Protein AF-0000000077125684 (afdb_homodimer)

Secondary structure (DSSP, 8-state):
-----SEEEEEEEE-SSSEEEE-HHHHHHTS-TT--EEEEEEE-SSSEEEEEE---HHHHHHHHHHHHHHS-SSS-GGGGT-S-HHHHHHHHHH-SEEEEEEETTEE---TT-EEEEEESS-SEEEEEEEEEEEPP----/-----SEEEEEEEE-SSSEEEE-HHHHHHTS-TT--EEEEEEE-STTEEEEEE---HHHHHHHHHHHHHHS-SSS-GGGGT-TTHHHHHHHHHH-SEEEEEEETTEE---TT-EEEEEESS-SEEEEEEEEEEEPP-TT-

Foldseek 3Di:
DFLPDLKDKDKDFDADQWFKDFCQVVQLSNFGQFAFAKKKKFWPDQLKAKDKDAPDPVVRVVVSVVLCVVFPQDDDPCVVVPSQPSSNVSRVVHHGMDMFGDHNSDTPDDDRITMMMTHNGDRDMIMMMMGGDHDDDPPD/DFLPDQKDKDKDFDADQWFKDFCQVVQLVNFGQFAFFKKKKFWPDQLKAKDKFAPDPVVRVVLSVVLCVVFPQDDDPCVVVPSQPSSNVSRVVHHGMDMFGDHNSHTPDDPRITMMMIHNGDRDMIMMMMGGDHDPDVPD

Solvent-accessible surface area (backbone atoms only — not comparable to full-atom values): 14549 Å² total; per-residue (Å²): 126,83,36,58,49,30,59,39,75,50,78,48,77,46,76,47,39,63,41,66,41,79,42,40,67,65,53,52,60,47,40,33,70,72,37,41,28,36,35,40,41,36,41,40,48,40,33,28,20,31,44,76,40,62,81,45,69,68,55,43,52,48,51,46,52,50,51,54,69,74,43,58,84,66,94,46,63,28,39,78,82,42,85,49,45,37,17,36,52,55,16,45,56,66,23,34,41,46,77,44,49,28,50,64,32,32,81,64,62,61,92,60,52,32,39,30,40,37,38,39,61,33,55,42,78,44,50,36,36,39,34,31,31,60,51,88,74,71,80,118,128,83,32,74,50,53,58,41,73,50,77,48,78,47,73,46,40,63,41,65,40,81,43,41,68,64,53,53,62,48,39,31,67,74,36,42,25,35,34,40,40,36,41,80,49,70,33,27,20,26,46,66,27,56,81,44,71,46,44,38,51,38,50,45,50,50,49,53,69,75,42,57,84,66,92,50,75,57,39,78,82,43,85,49,47,38,17,35,52,53,15,61,56,52,22,37,46,45,69,44,47,27,50,64,33,34,79,60,60,23,92,60,48,31,39,31,40,37,38,39,60,33,54,42,78,42,47,36,36,40,39,58,44,62,26,42,71,60,80,114

Organism: Haloquadratum walsbyi (strain DSM 16790 / HBSQ001) (NCBI:txid362976)

Sequence (280 aa):
MQRSQAQTRFEISTKDQLSVTDITAQVHAAVPDDLTGIITVFVEHTTAAIAVNEAEKRLQGDLETALNELIDDTGWRHNEIDGNADSHIRAMLIGASATIPIEDGELATGTWQSVLLIECDGPRTRTVSVTATPAVNSHTMQRSQAQTRFEISTKDQLSVTDITAQVHAAVPDDLTGIITVFVEHTTAAIAVNEAEKRLQGDLETALNELIDDTGWRHNEIDGNADSHIRAMLIGASATIPIEDGELATGTWQSVLLIECDGPRTRTVSVTATPAVNSHT

Structure (mmCIF, N/CA/C/O backbone):
data_AF-0000000077125684-model_v1
#
loop_
_entity.id
_entity.type
_entity.pdbx_description
1 polymer 'UPF0047 family protein'
#
loop_
_atom_site.group_PDB
_atom_site.id
_atom_site.type_symbol
_atom_site.label_atom_id
_atom_site.label_alt_id
_atom_site.label_comp_id
_atom_site.label_asym_id
_atom_site.label_entity_id
_atom_site.label_seq_id
_atom_site.pdbx_PDB_ins_code
_atom_site.Cartn_x
_atom_site.Cartn_y
_atom_site.Cartn_z
_atom_site.occupancy
_atom_site.B_iso_or_equiv
_atom_site.auth_seq_id
_atom_site.auth_comp_id
_atom_site.auth_asym_id
_atom_site.auth_atom_id
_atom_site.pdbx_PDB_model_num
ATOM 1 N N . MET A 1 1 ? -6.375 26.031 15.25 1 32.97 1 MET A N 1
ATOM 2 C CA . MET A 1 1 ? -5.754 25 16.078 1 32.97 1 MET A CA 1
ATOM 3 C C . MET A 1 1 ? -4.562 24.359 15.367 1 32.97 1 MET A C 1
ATOM 5 O O . MET A 1 1 ? -4.641 24.047 14.172 1 32.97 1 MET A O 1
ATOM 9 N N . GLN A 1 2 ? -3.334 24.719 15.703 1 40.5 2 GLN A N 1
ATOM 10 C CA . GLN A 1 2 ? -2.059 24.516 15.023 1 40.5 2 GLN A CA 1
ATOM 11 C C . GLN A 1 2 ? -1.932 23.094 14.516 1 40.5 2 GLN A C 1
ATOM 13 O O . GLN A 1 2 ? -1.976 22.141 15.297 1 40.5 2 GLN A O 1
ATOM 18 N N . ARG A 1 3 ? -2.49 22.812 13.336 1 52.06 3 ARG A N 1
ATOM 19 C CA . ARG A 1 3 ? -2.281 21.516 12.703 1 52.06 3 ARG A CA 1
ATOM 20 C C . ARG A 1 3 ? -0.798 21.156 12.656 1 52.06 3 ARG A C 1
ATOM 22 O O . ARG A 1 3 ? -0.123 21.422 11.664 1 52.06 3 ARG A O 1
ATOM 29 N N . SER A 1 4 ? 0.069 21.438 13.734 1 56.41 4 SER A N 1
ATOM 30 C CA . SER A 1 4 ? 1.522 21.547 13.82 1 56.41 4 SER A CA 1
ATOM 31 C C . SER A 1 4 ? 2.172 20.156 13.82 1 56.41 4 SER A C 1
ATOM 33 O O . SER A 1 4 ? 3.396 20.047 13.883 1 56.41 4 SER A O 1
ATOM 35 N N . GLN A 1 5 ? 1.317 19.094 13.664 1 79.69 5 GLN A N 1
ATOM 36 C CA . GLN A 1 5 ? 2.078 17.875 13.961 1 79.69 5 GLN A CA 1
ATOM 37 C C . GLN A 1 5 ? 2.545 17.203 12.672 1 79.69 5 GLN A C 1
ATOM 39 O O . GLN A 1 5 ? 1.781 17.078 11.711 1 79.69 5 GLN A O 1
ATOM 44 N N . ALA A 1 6 ? 3.789 16.922 12.609 1 87.88 6 ALA A N 1
ATOM 45 C CA . ALA A 1 6 ? 4.469 16.25 11.5 1 87.88 6 ALA A CA 1
ATOM 46 C C . ALA A 1 6 ? 3.789 14.93 11.164 1 87.88 6 ALA A C 1
ATOM 48 O O . ALA A 1 6 ? 3.812 14.484 10.016 1 87.88 6 ALA A O 1
ATOM 49 N N . GLN A 1 7 ? 3.105 14.398 12.125 1 94.31 7 GLN A N 1
ATOM 50 C CA . GLN A 1 7 ? 2.367 13.148 11.969 1 94.31 7 GLN A CA 1
ATOM 51 C C . GLN A 1 7 ? 1.075 13.172 12.781 1 94.31 7 GLN A C 1
ATOM 53 O O . GLN A 1 7 ? 1.091 13.492 13.977 1 94.31 7 GLN A O 1
ATOM 58 N N . THR A 1 8 ? 0.014 12.945 12.109 1 95.69 8 THR A N 1
ATOM 59 C CA . THR A 1 8 ? -1.312 12.961 12.711 1 95.69 8 THR A CA 1
ATOM 60 C C . THR A 1 8 ? -2.049 11.656 12.422 1 95.69 8 THR A C 1
ATOM 62 O O . THR A 1 8 ? -1.808 11.016 11.398 1 95.69 8 THR A O 1
ATOM 65 N N . ARG A 1 9 ? -2.91 11.266 13.414 1 97.12 9 ARG A N 1
ATOM 66 C CA . ARG A 1 9 ? -3.793 10.125 13.219 1 97.12 9 ARG A CA 1
ATOM 67 C C . ARG A 1 9 ? -5.25 10.5 13.469 1 97.12 9 ARG A C 1
ATOM 69 O O . ARG A 1 9 ? -5.539 11.32 14.336 1 97.12 9 ARG A O 1
ATOM 76 N N . PHE A 1 10 ? -6.113 9.828 12.727 1 98.25 10 PHE A N 1
ATOM 77 C CA . PHE A 1 10 ? -7.543 9.953 12.977 1 98.25 10 PHE A CA 1
ATOM 78 C C . PHE A 1 10 ? -8.266 8.648 12.656 1 98.25 10 PHE A C 1
ATOM 80 O O . PHE A 1 10 ? -7.691 7.754 12.031 1 98.25 10 PHE A O 1
ATOM 87 N N . GLU A 1 11 ? -9.523 8.547 13.141 1 98.69 11 GLU A N 1
ATOM 88 C CA . GLU A 1 11 ? -10.305 7.328 12.953 1 98.69 11 GLU A CA 1
ATOM 89 C C . GLU A 1 11 ? -11.492 7.566 12.023 1 98.69 11 GLU A C 1
ATOM 91 O O . GLU A 1 11 ? -12.07 8.656 12.023 1 98.69 11 GLU A O 1
ATOM 96 N N . ILE A 1 12 ? -11.844 6.578 11.227 1 98.56 12 ILE A N 1
ATOM 97 C CA . ILE A 1 12 ? -13.016 6.547 10.359 1 98.56 12 ILE A CA 1
ATOM 98 C C . ILE A 1 12 ? -13.844 5.301 10.664 1 98.56 12 ILE A C 1
ATOM 100 O O . ILE A 1 12 ? -13.336 4.18 10.609 1 98.56 12 ILE A O 1
ATOM 104 N N . SER A 1 13 ? -15.062 5.52 10.938 1 98.44 13 SER A N 1
ATOM 105 C CA . SER A 1 13 ? -15.977 4.395 11.125 1 98.44 13 SER A CA 1
ATOM 106 C C . SER A 1 13 ? -16.703 4.051 9.828 1 98.44 13 SER A C 1
ATOM 108 O O . SER A 1 13 ? -17.25 4.93 9.164 1 98.44 13 SER A O 1
ATOM 110 N N . THR A 1 14 ? -16.625 2.781 9.516 1 97.94 14 THR A N 1
ATOM 111 C CA . THR A 1 14 ? -17.328 2.309 8.328 1 97.94 14 THR A CA 1
ATOM 112 C C . THR A 1 14 ? -18.484 1.384 8.703 1 97.94 14 THR A C 1
ATOM 114 O O . THR A 1 14 ? -18.469 0.78 9.781 1 97.94 14 THR A O 1
ATOM 117 N N . LYS A 1 15 ? -19.484 1.243 7.785 1 96 15 LYS A N 1
ATOM 118 C CA . LYS A 1 15 ? -20.703 0.509 8.156 1 96 15 LYS A CA 1
ATOM 119 C C . LYS A 1 15 ? -20.891 -0.712 7.262 1 96 15 LYS A C 1
ATOM 121 O O . LYS A 1 15 ? -21.406 -1.739 7.711 1 96 15 LYS A O 1
ATOM 126 N N . ASP A 1 16 ? -20.516 -0.613 6.004 1 96.62 16 ASP A N 1
ATOM 127 C CA . ASP A 1 16 ? -20.734 -1.692 5.043 1 96.62 16 ASP A CA 1
ATOM 128 C C . ASP A 1 16 ? -19.469 -2.541 4.875 1 96.62 16 ASP A C 1
ATOM 130 O O . ASP A 1 16 ? -18.359 -2.078 5.152 1 96.62 16 ASP A O 1
ATOM 134 N N . GLN A 1 17 ? -19.688 -3.73 4.48 1 96.38 17 GLN A N 1
ATOM 135 C CA . GLN A 1 17 ? -18.578 -4.641 4.281 1 96.38 17 GLN A CA 1
ATOM 136 C C . GLN A 1 17 ? -17.594 -4.094 3.244 1 96.38 17 GLN A C 1
ATOM 138 O O . GLN A 1 17 ? -16.391 -4.094 3.467 1 96.38 17 GLN A O 1
ATOM 143 N N . LEU A 1 18 ? -18.078 -3.748 2.137 1 97.56 18 LEU A N 1
ATOM 144 C CA . LEU A 1 18 ? -17.328 -3.127 1.054 1 97.56 18 LEU A CA 1
ATOM 145 C C . LEU A 1 18 ? -17.875 -1.736 0.742 1 97.56 18 LEU A C 1
ATOM 147 O O . LEU A 1 18 ? -19.031 -1.591 0.356 1 97.56 18 LEU A O 1
ATOM 151 N N . SER A 1 19 ? -17 -0.69 0.942 1 97.88 19 SER A N 1
ATOM 152 C CA . SER A 1 19 ? -17.469 0.674 0.74 1 97.88 19 SER A CA 1
ATOM 153 C C . SER A 1 19 ? -16.312 1.637 0.506 1 97.88 19 SER A C 1
ATOM 155 O O . SER A 1 19 ? -15.156 1.309 0.792 1 97.88 19 SER A O 1
ATOM 157 N N . VAL A 1 20 ? -16.656 2.738 -0.08 1 98.38 20 VAL A N 1
ATOM 158 C CA . VAL A 1 20 ? -15.711 3.828 -0.332 1 98.38 20 VAL A CA 1
ATOM 159 C C . VAL A 1 20 ? -16.141 5.066 0.454 1 98.38 20 VAL A C 1
ATOM 161 O O . VAL A 1 20 ? -17.297 5.469 0.412 1 98.38 20 VAL A O 1
ATOM 164 N N . THR A 1 21 ? -15.211 5.637 1.206 1 98.31 21 THR A N 1
ATOM 165 C CA . THR A 1 21 ? -15.477 6.832 2 1 98.31 21 THR A CA 1
ATOM 166 C C . THR A 1 21 ? -14.531 7.961 1.615 1 98.31 21 THR A C 1
ATOM 168 O O . THR A 1 21 ? -13.312 7.77 1.566 1 98.31 21 THR A O 1
ATOM 171 N N . ASP A 1 22 ? -15.102 9.109 1.318 1 98.69 22 ASP A N 1
ATOM 172 C CA . ASP A 1 22 ? -14.297 10.305 1.084 1 98.69 22 ASP A CA 1
ATOM 173 C C . ASP A 1 22 ? -13.75 10.859 2.395 1 98.69 22 ASP A C 1
ATOM 175 O O . ASP A 1 22 ? -14.508 11.312 3.252 1 98.69 22 ASP A O 1
ATOM 179 N N . ILE A 1 23 ? -12.461 10.875 2.467 1 98.75 23 ILE A N 1
ATOM 180 C CA . ILE A 1 23 ? -11.859 11.344 3.715 1 98.75 23 ILE A CA 1
ATOM 181 C C . ILE A 1 23 ? -11.008 12.586 3.449 1 98.75 23 ILE A C 1
ATOM 183 O O . ILE A 1 23 ? -10.078 12.875 4.199 1 98.75 23 ILE A O 1
ATOM 187 N N . THR A 1 24 ? -11.227 13.289 2.416 1 98.75 24 THR A N 1
ATOM 188 C CA . THR A 1 24 ? -10.438 14.438 1.978 1 98.75 24 THR A CA 1
ATOM 189 C C . THR A 1 24 ? -10.391 15.508 3.066 1 98.75 24 THR A C 1
ATOM 191 O O . THR A 1 24 ? -9.328 16.062 3.354 1 98.75 24 THR A O 1
ATOM 194 N N . ALA A 1 2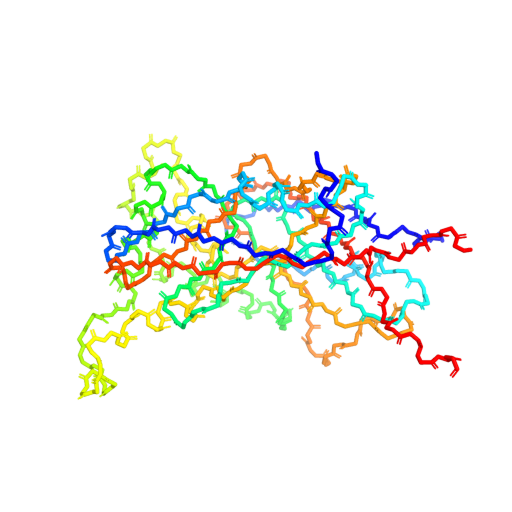5 ? -11.492 15.789 3.635 1 98.44 25 ALA A N 1
ATOM 195 C CA . ALA A 1 25 ? -11.555 16.844 4.641 1 98.44 25 ALA A CA 1
ATOM 196 C C . ALA A 1 25 ? -10.695 16.5 5.852 1 98.44 25 ALA A C 1
ATOM 198 O O . ALA A 1 25 ? -10 17.359 6.391 1 98.44 25 ALA A O 1
ATOM 199 N N . GLN A 1 26 ? -10.789 15.258 6.32 1 98.31 26 GLN A N 1
ATOM 200 C CA . GLN A 1 26 ? -9.984 14.82 7.457 1 98.31 26 GLN A CA 1
ATOM 201 C C . GLN A 1 26 ? -8.492 14.898 7.141 1 98.31 26 GLN A C 1
ATOM 203 O O . GLN A 1 26 ? -7.695 15.312 7.98 1 98.31 26 GLN A O 1
ATOM 208 N N . VAL A 1 27 ? -8.141 14.5 5.938 1 98.5 27 VAL A N 1
ATOM 209 C CA . VAL A 1 27 ? -6.742 14.531 5.504 1 98.5 27 VAL A CA 1
ATOM 210 C C . VAL A 1 27 ? -6.262 15.977 5.434 1 98.5 27 VAL A C 1
ATOM 212 O O . VAL A 1 27 ? -5.18 16.312 5.93 1 98.5 27 VAL A O 1
ATOM 215 N N . HIS A 1 28 ? -7.062 16.828 4.848 1 97.94 28 HIS A N 1
ATOM 216 C CA . HIS A 1 28 ? -6.695 18.234 4.73 1 97.94 28 HIS A CA 1
ATOM 217 C C . HIS A 1 28 ? -6.488 18.859 6.105 1 97.94 28 HIS A C 1
ATOM 219 O O . HIS A 1 28 ? -5.559 19.641 6.297 1 97.94 28 HIS A O 1
ATOM 225 N N . ALA A 1 29 ? -7.305 18.547 7.027 1 97.31 29 ALA A N 1
ATOM 226 C CA . ALA A 1 29 ? -7.223 19.094 8.375 1 97.31 29 ALA A CA 1
ATOM 227 C C . ALA A 1 29 ? -5.91 18.703 9.055 1 97.31 29 ALA A C 1
ATOM 229 O O . ALA A 1 29 ? -5.473 19.359 10 1 97.31 29 ALA A O 1
ATOM 230 N N . ALA A 1 30 ? -5.316 17.641 8.602 1 96.31 30 ALA A N 1
ATOM 231 C CA . ALA A 1 30 ? -4.086 17.141 9.203 1 96.31 30 ALA A CA 1
ATOM 232 C C . ALA A 1 30 ? -2.861 17.797 8.586 1 96.31 30 ALA A C 1
ATOM 234 O O . ALA A 1 30 ? -1.737 17.609 9.055 1 96.31 30 ALA A O 1
ATOM 235 N N . VAL A 1 31 ? -3.025 18.578 7.543 1 96 31 VAL A N 1
ATOM 236 C CA . VAL A 1 31 ? -1.915 19.203 6.832 1 96 31 VAL A CA 1
ATOM 237 C C . VAL A 1 31 ? -1.445 20.438 7.598 1 96 31 VAL A C 1
ATOM 239 O O . VAL A 1 31 ? -2.246 21.312 7.914 1 96 31 VAL A O 1
ATOM 242 N N . PRO A 1 32 ? -0.169 20.547 7.848 1 93.94 32 PRO A N 1
ATOM 243 C CA . PRO A 1 32 ? 0.337 21.781 8.445 1 93.94 32 PRO A CA 1
ATOM 244 C C . PRO A 1 32 ? 0.106 23 7.555 1 93.94 32 PRO A C 1
ATOM 246 O O . PRO A 1 32 ? 0.218 22.906 6.328 1 93.94 32 PRO A O 1
AT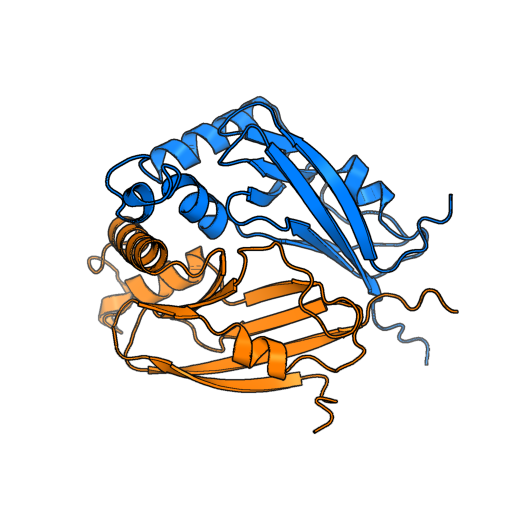OM 249 N N . ASP A 1 33 ? -0.241 24.219 8.016 1 91.12 33 ASP A N 1
ATOM 250 C CA . ASP A 1 33 ? -0.691 25.438 7.332 1 91.12 33 ASP A CA 1
ATOM 251 C C . ASP A 1 33 ? 0.333 25.891 6.297 1 91.12 33 ASP A C 1
ATOM 253 O O . ASP A 1 33 ? -0.033 26.422 5.246 1 91.12 33 ASP A O 1
ATOM 257 N N . ASP A 1 34 ? 1.642 25.703 6.422 1 90.56 34 ASP A N 1
ATOM 258 C CA . ASP A 1 34 ? 2.633 26.297 5.531 1 90.56 34 ASP A CA 1
ATOM 259 C C . ASP A 1 34 ? 3.535 25.234 4.918 1 90.56 34 ASP A C 1
ATOM 261 O O . ASP A 1 34 ? 4.625 25.547 4.43 1 90.56 34 ASP A O 1
ATOM 265 N N . LEU A 1 35 ? 2.891 24.172 4.883 1 93.94 35 LEU A N 1
ATOM 266 C CA . LEU A 1 35 ? 3.709 23.109 4.32 1 93.94 35 LEU A CA 1
ATOM 267 C C . LEU A 1 35 ? 3.74 23.188 2.799 1 93.94 35 LEU A C 1
ATOM 269 O O . LEU A 1 35 ? 2.693 23.312 2.16 1 93.94 35 LEU A O 1
ATOM 273 N N . THR A 1 36 ? 4.969 23.234 2.203 1 96.31 36 THR A N 1
ATOM 274 C CA . THR A 1 36 ? 5.23 22.797 0.834 1 96.31 36 THR A CA 1
ATOM 275 C C . THR A 1 36 ? 6.055 21.516 0.82 1 96.31 36 THR A C 1
ATOM 277 O O . THR A 1 36 ? 7.137 21.453 1.415 1 96.31 36 THR A O 1
ATOM 280 N N . GLY A 1 37 ? 5.539 20.5 0.322 1 96.75 37 GLY A N 1
ATOM 281 C CA . GLY A 1 37 ? 6.117 19.172 0.357 1 96.75 37 GLY A CA 1
ATOM 282 C C . GLY 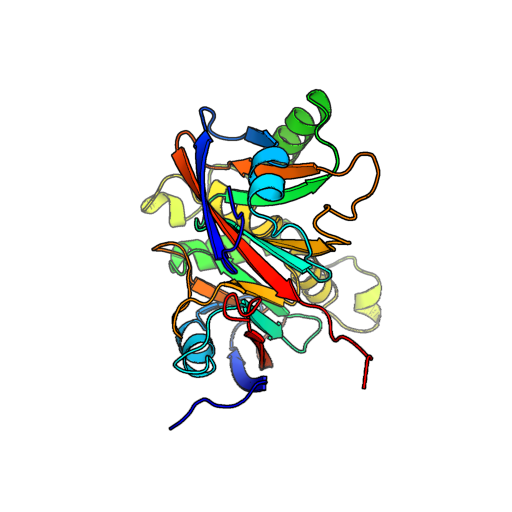A 1 37 ? 5.133 18.078 -0.025 1 96.75 37 GLY A C 1
ATOM 283 O O . GLY A 1 37 ? 4.422 18.203 -1.024 1 96.75 37 GLY A O 1
ATOM 284 N N . ILE A 1 38 ? 5.172 17.047 0.708 1 97.81 38 ILE A N 1
ATOM 285 C CA . ILE A 1 38 ? 4.23 15.961 0.461 1 97.81 38 ILE A CA 1
ATOM 286 C C . ILE A 1 38 ? 3.648 15.477 1.785 1 97.81 38 ILE A C 1
ATOM 288 O O . ILE A 1 38 ? 4.219 15.719 2.85 1 97.81 38 ILE A O 1
ATOM 292 N N . ILE A 1 39 ? 2.506 14.906 1.676 1 98 39 ILE A N 1
ATOM 293 C CA . ILE A 1 39 ? 1.998 14.102 2.783 1 98 39 ILE A CA 1
ATOM 294 C C . ILE A 1 39 ? 1.834 12.648 2.334 1 98 39 ILE A C 1
ATOM 296 O O . ILE A 1 39 ? 1.56 12.383 1.161 1 98 39 ILE A O 1
ATOM 300 N N . THR A 1 40 ? 2.033 11.758 3.209 1 98.5 40 THR A N 1
ATOM 301 C CA . THR A 1 40 ? 1.691 10.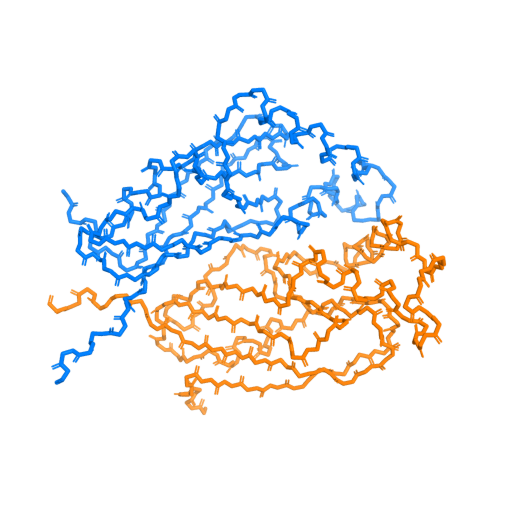344 3.055 1 98.5 40 THR A CA 1
ATOM 302 C C . THR A 1 40 ? 0.477 9.992 3.906 1 98.5 40 THR A C 1
ATOM 304 O O . THR A 1 40 ? 0.489 10.18 5.125 1 98.5 40 THR A O 1
ATOM 307 N N . VAL A 1 41 ? -0.571 9.578 3.258 1 98.81 41 VAL A N 1
ATOM 308 C CA . VAL A 1 41 ? -1.761 9.047 3.916 1 98.81 41 VAL A CA 1
ATOM 309 C C . VAL A 1 41 ? -1.683 7.523 3.977 1 98.81 41 VAL A C 1
ATOM 311 O O . VAL A 1 41 ? -1.463 6.867 2.957 1 98.81 41 VAL A O 1
ATOM 314 N N . PHE A 1 42 ? -1.808 6.957 5.137 1 98.88 42 PHE A N 1
ATOM 315 C CA . PHE A 1 42 ? -1.59 5.531 5.355 1 98.88 42 PHE A CA 1
ATOM 316 C C . PHE A 1 42 ? -2.684 4.949 6.242 1 98.88 42 PHE A C 1
ATOM 318 O O . PHE A 1 42 ? -2.967 5.48 7.32 1 98.88 42 PHE A O 1
ATOM 325 N N . VAL A 1 43 ? -3.344 3.893 5.809 1 98.94 43 VAL A N 1
ATOM 326 C CA . VAL A 1 43 ? -4.301 3.189 6.656 1 98.94 43 VAL A CA 1
ATOM 327 C C . VAL A 1 43 ? -3.605 2.043 7.383 1 98.94 43 VAL A C 1
ATOM 329 O O . VAL A 1 43 ? -2.92 1.229 6.762 1 98.94 43 VAL A O 1
ATOM 332 N N . GLU A 1 44 ? -3.818 1.981 8.68 1 98.56 44 GLU A N 1
ATOM 333 C CA . GLU A 1 44 ? -3.076 1.059 9.531 1 98.56 44 GLU A CA 1
ATOM 334 C C . GLU A 1 44 ? -3.822 -0.263 9.695 1 98.56 44 GLU A C 1
ATOM 336 O O . GLU A 1 44 ? -3.979 -0.76 10.812 1 98.56 44 GLU A O 1
ATOM 341 N N . HIS A 1 45 ? -4.289 -0.812 8.641 1 98.31 45 HIS A N 1
ATOM 342 C CA . HIS A 1 45 ? -5.047 -2.059 8.617 1 98.31 45 HIS A CA 1
ATOM 343 C C . HIS A 1 45 ? -4.75 -2.861 7.359 1 98.31 45 HIS A C 1
ATOM 345 O O . HIS A 1 45 ? -4.32 -2.303 6.348 1 98.31 45 HIS A O 1
ATOM 351 N N . THR A 1 46 ? -5.051 -4.145 7.387 1 98.62 46 THR A N 1
ATOM 352 C CA . THR A 1 46 ? -4.688 -5.031 6.289 1 98.62 46 THR A CA 1
ATOM 353 C C . THR A 1 46 ? -5.863 -5.23 5.34 1 98.62 46 THR A C 1
ATOM 355 O O . THR A 1 46 ? -5.699 -5.762 4.242 1 98.62 46 THR A O 1
ATOM 358 N N . THR A 1 47 ? -7.051 -4.766 5.719 1 98.75 47 THR A N 1
ATOM 359 C CA . THR A 1 47 ? -8.211 -5.023 4.875 1 98.75 47 THR A CA 1
ATOM 360 C C . THR A 1 47 ? -8.859 -3.715 4.43 1 98.75 47 THR A C 1
ATOM 362 O O . THR A 1 47 ? -10.062 -3.668 4.176 1 98.75 47 THR A O 1
ATOM 365 N N . ALA A 1 48 ? -8.102 -2.658 4.445 1 98.88 48 ALA A N 1
ATOM 366 C CA . ALA A 1 48 ? -8.492 -1.361 3.896 1 98.88 48 ALA A CA 1
ATOM 367 C C . ALA A 1 48 ? -7.363 -0.766 3.055 1 98.88 48 ALA A C 1
ATOM 369 O O . ALA A 1 48 ? -6.207 -1.176 3.174 1 98.88 48 ALA A O 1
ATOM 370 N N . ALA A 1 49 ? -7.754 0.199 2.234 1 98.88 49 ALA A N 1
ATOM 371 C CA . ALA A 1 49 ? -6.793 0.801 1.312 1 98.88 49 ALA A CA 1
ATOM 372 C C . ALA A 1 49 ? -7.059 2.295 1.145 1 98.88 49 ALA A C 1
ATOM 374 O O . ALA A 1 49 ? -8.078 2.807 1.609 1 98.88 49 ALA A O 1
ATOM 375 N N . ILE A 1 50 ? -6.098 3.008 0.58 1 98.94 50 ILE A N 1
ATOM 376 C CA . ILE A 1 50 ? -6.203 4.426 0.258 1 98.94 50 ILE A CA 1
ATOM 377 C C . ILE A 1 50 ? -6.055 4.625 -1.249 1 98.94 50 ILE A C 1
ATOM 379 O O . ILE A 1 50 ? -5.148 4.066 -1.869 1 98.94 50 ILE A O 1
ATOM 383 N N . ALA A 1 51 ? -6.953 5.363 -1.828 1 98.69 51 ALA A N 1
ATOM 384 C CA . ALA A 1 51 ? -6.867 5.727 -3.24 1 98.69 51 ALA A CA 1
ATOM 385 C C . ALA A 1 51 ? -7.152 7.211 -3.439 1 98.69 51 ALA A C 1
ATOM 387 O O . ALA A 1 51 ? -7.742 7.859 -2.574 1 98.69 51 ALA A O 1
ATOM 388 N N . VAL A 1 52 ? -6.676 7.781 -4.516 1 98.81 52 VAL A N 1
ATOM 389 C CA . VAL A 1 52 ? -6.973 9.148 -4.926 1 98.81 52 VAL A CA 1
ATOM 390 C C . VAL A 1 52 ? -7.73 9.133 -6.254 1 98.81 52 VAL A C 1
ATOM 392 O O . VAL A 1 52 ? -7.203 8.68 -7.27 1 98.81 52 VAL A O 1
ATOM 395 N N . ASN A 1 53 ? -8.93 9.531 -6.219 1 98.69 53 ASN A N 1
ATOM 396 C CA . ASN A 1 53 ? -9.797 9.555 -7.395 1 98.69 53 ASN A CA 1
ATOM 397 C C . ASN A 1 53 ? -11.023 10.438 -7.168 1 98.69 53 ASN A C 1
ATOM 399 O O . ASN A 1 53 ? -11.062 11.227 -6.219 1 98.69 53 ASN A O 1
ATOM 403 N N . GLU A 1 54 ? -11.953 10.406 -8.031 1 98.75 54 GLU A N 1
ATOM 404 C CA . GLU A 1 54 ? -13.172 11.203 -7.91 1 98.75 54 GLU A CA 1
ATOM 405 C C . GLU A 1 54 ? -14.141 10.578 -6.914 1 98.75 54 GLU A C 1
ATOM 407 O O . GLU A 1 54 ? -14.352 9.367 -6.918 1 98.75 54 GLU A O 1
ATOM 412 N N . ALA A 1 55 ? -14.719 11.422 -6.082 1 98 55 ALA A N 1
ATOM 413 C CA . ALA A 1 55 ? -15.648 10.938 -5.059 1 98 55 ALA A CA 1
ATOM 414 C C . ALA A 1 55 ? -17.094 11.07 -5.527 1 98 55 ALA A C 1
ATOM 416 O O . ALA A 1 55 ? -17.953 11.547 -4.781 1 98 55 ALA A O 1
ATOM 417 N N . GLU A 1 56 ? -17.406 10.664 -6.73 1 98.38 56 GLU A N 1
ATOM 418 C CA . GLU A 1 56 ? -18.781 10.625 -7.227 1 98.38 56 GLU A CA 1
ATOM 419 C C . GLU A 1 56 ? -19.5 9.352 -6.789 1 98.38 56 GLU A C 1
ATOM 421 O O . GLU A 1 56 ? -18.938 8.258 -6.895 1 98.38 56 GLU A O 1
ATOM 426 N N . LYS A 1 57 ? -20.672 9.477 -6.254 1 97.56 57 LYS A N 1
ATOM 427 C CA . LYS A 1 57 ? -21.359 8.391 -5.551 1 97.56 57 LYS A CA 1
ATOM 428 C C . LYS A 1 57 ? -21.516 7.168 -6.445 1 97.56 57 LYS A C 1
ATOM 430 O O . LYS A 1 57 ? -21.328 6.035 -5.996 1 97.56 57 LYS A O 1
ATOM 435 N N . ARG A 1 58 ? -21.938 7.324 -7.625 1 98.25 58 ARG A N 1
ATOM 436 C CA . ARG A 1 58 ? -22.109 6.184 -8.516 1 98.25 58 ARG A CA 1
ATOM 437 C C . ARG A 1 58 ? -20.781 5.504 -8.812 1 98.25 58 ARG A C 1
ATOM 439 O O . ARG A 1 58 ? -20.703 4.277 -8.93 1 98.25 58 ARG A O 1
ATOM 446 N N . LEU A 1 59 ? -19.719 6.297 -8.992 1 98.44 59 LEU A N 1
ATOM 447 C CA . LEU A 1 59 ? -18.391 5.758 -9.227 1 98.44 59 LEU A CA 1
ATOM 448 C C . LEU A 1 59 ? -17.906 4.941 -8.031 1 98.44 59 LEU A C 1
ATOM 450 O O . LEU A 1 59 ? -17.266 3.9 -8.203 1 98.44 59 LEU A O 1
ATOM 454 N N . GLN A 1 60 ? -18.172 5.445 -6.836 1 97 60 GLN A N 1
ATOM 455 C CA . GLN A 1 60 ? -17.844 4.688 -5.633 1 97 60 GLN A CA 1
ATOM 456 C C . GLN A 1 60 ? -18.5 3.309 -5.656 1 97 60 GLN A C 1
ATOM 458 O O . GLN A 1 60 ? -17.844 2.303 -5.367 1 97 60 GLN A O 1
ATOM 463 N N . GLY A 1 61 ? -19.766 3.312 -6.012 1 97.31 61 GLY A N 1
ATOM 464 C CA . GLY A 1 61 ? -20.469 2.043 -6.16 1 97.31 61 GLY A CA 1
ATOM 465 C C . GLY A 1 61 ? -19.875 1.162 -7.242 1 97.31 61 GLY A C 1
ATOM 466 O O . GLY A 1 61 ? -19.812 -0.06 -7.09 1 97.31 61 GLY A O 1
ATOM 467 N N . ASP A 1 62 ? -19.422 1.732 -8.336 1 98.62 62 ASP A N 1
ATOM 468 C CA . ASP A 1 62 ? -18.797 0.987 -9.422 1 98.62 62 ASP A CA 1
ATOM 469 C C . ASP A 1 62 ? -17.5 0.32 -8.961 1 98.62 62 ASP A C 1
ATOM 471 O O . ASP A 1 62 ? -17.203 -0.806 -9.367 1 98.62 62 ASP A O 1
ATOM 475 N N . LEU A 1 63 ? -16.734 1.019 -8.172 1 97.88 63 LEU A N 1
ATOM 476 C CA . LEU A 1 63 ? -15.508 0.423 -7.652 1 97.88 63 LEU A CA 1
ATOM 477 C C . LEU A 1 63 ? -15.82 -0.779 -6.766 1 97.88 63 LEU A C 1
ATOM 479 O O . LEU A 1 63 ? -15.133 -1.802 -6.836 1 97.88 63 LEU A O 1
ATOM 483 N N . GLU A 1 64 ? -16.797 -0.619 -5.938 1 97.25 64 GLU A N 1
ATOM 484 C CA . GLU A 1 64 ? -17.219 -1.749 -5.113 1 97.25 64 GLU A CA 1
ATOM 485 C C . GLU A 1 64 ? -17.562 -2.961 -5.977 1 97.25 64 GLU A C 1
ATOM 487 O O . GLU A 1 64 ? -17.125 -4.074 -5.691 1 97.25 64 GLU A O 1
ATOM 492 N N . THR A 1 65 ? -18.297 -2.736 -7.016 1 97.81 65 THR A N 1
ATOM 493 C CA . THR A 1 65 ? -18.703 -3.795 -7.938 1 97.81 65 THR A CA 1
ATOM 494 C C . THR A 1 65 ? -17.469 -4.414 -8.609 1 97.81 65 THR A C 1
ATOM 496 O O . THR A 1 65 ? -17.344 -5.637 -8.68 1 97.81 65 THR A O 1
ATOM 499 N N . ALA A 1 66 ? -16.594 -3.609 -9.047 1 98.12 66 ALA A N 1
ATOM 500 C CA . ALA A 1 66 ? -15.398 -4.086 -9.727 1 98.12 66 ALA A CA 1
ATOM 501 C C . ALA A 1 66 ? -14.57 -4.98 -8.812 1 98.12 66 ALA A C 1
ATOM 503 O O . ALA A 1 66 ? -14.117 -6.051 -9.219 1 98.12 66 ALA A O 1
ATOM 504 N N . LEU A 1 67 ? -14.391 -4.551 -7.586 1 97.69 67 LEU A N 1
ATOM 505 C CA . LEU A 1 67 ? -13.586 -5.316 -6.637 1 97.69 67 LEU A CA 1
ATOM 506 C C . LEU A 1 67 ? -14.25 -6.656 -6.32 1 97.69 67 LEU A C 1
ATOM 508 O O . LEU A 1 67 ? -13.57 -7.676 -6.191 1 97.69 67 LEU A O 1
ATOM 512 N N . ASN A 1 68 ? -15.5 -6.613 -6.199 1 96.19 68 ASN A N 1
ATOM 513 C CA . ASN A 1 68 ? -16.25 -7.84 -5.957 1 96.19 68 ASN A CA 1
ATOM 514 C C . ASN A 1 68 ? -16.094 -8.828 -7.109 1 96.19 68 ASN A C 1
ATOM 516 O O . ASN A 1 68 ? -16.047 -10.039 -6.895 1 96.19 68 ASN A O 1
ATOM 520 N N . GLU A 1 69 ? -16.062 -8.344 -8.281 1 96.69 69 GLU A N 1
ATOM 521 C CA . GLU A 1 69 ? -15.945 -9.188 -9.469 1 96.69 69 GLU A CA 1
ATOM 522 C C . GLU A 1 69 ? -14.516 -9.695 -9.641 1 96.69 69 GLU A C 1
ATOM 524 O O . GLU A 1 69 ? -14.305 -10.812 -10.109 1 96.69 69 GLU A O 1
ATOM 529 N N . LEU A 1 70 ? -13.641 -8.914 -9.281 1 96.75 70 LEU A N 1
ATOM 530 C CA . LEU A 1 70 ? -12.227 -9.219 -9.516 1 96.75 70 LEU A CA 1
ATOM 531 C C . LEU A 1 70 ? -11.75 -10.312 -8.57 1 96.75 70 LEU A C 1
ATOM 533 O O . LEU A 1 70 ? -10.93 -11.156 -8.953 1 96.75 70 LEU A O 1
ATOM 537 N N . ILE A 1 71 ? -12.195 -10.258 -7.34 1 97.81 71 ILE A N 1
ATOM 538 C CA . ILE A 1 71 ? -11.742 -11.203 -6.328 1 97.81 71 ILE A CA 1
ATOM 539 C C . ILE A 1 71 ? -12.945 -11.914 -5.707 1 97.81 71 ILE A C 1
ATOM 541 O O . ILE A 1 71 ? -13.758 -11.289 -5.02 1 97.81 71 ILE A O 1
ATOM 545 N N . ASP A 1 72 ? -12.984 -13.219 -5.844 1 96.25 72 ASP A N 1
ATOM 546 C CA . ASP A 1 72 ? -14.039 -14.023 -5.242 1 96.25 72 ASP A CA 1
ATOM 547 C C . ASP A 1 72 ? -13.969 -13.984 -3.719 1 96.25 72 ASP A C 1
ATOM 549 O O . ASP A 1 72 ? -12.883 -13.828 -3.148 1 96.25 72 ASP A O 1
ATOM 553 N N . ASP A 1 73 ? -15.117 -14.188 -3.104 1 95.5 73 ASP A N 1
ATOM 554 C CA . ASP A 1 73 ? -15.125 -14.141 -1.645 1 95.5 73 ASP A CA 1
ATOM 555 C C . ASP A 1 73 ? -14.977 -15.539 -1.054 1 95.5 73 ASP A C 1
ATOM 557 O O . ASP A 1 73 ? -15 -15.711 0.167 1 95.5 73 ASP A O 1
ATOM 561 N N . THR A 1 74 ? -14.82 -16.531 -1.89 1 94.38 74 THR A N 1
ATOM 562 C CA . THR A 1 74 ? -14.672 -17.906 -1.419 1 94.38 74 THR A CA 1
ATOM 563 C C . THR A 1 74 ? -13.5 -18.594 -2.117 1 94.38 74 THR A C 1
ATOM 565 O O . THR A 1 74 ? -12.922 -18.047 -3.059 1 94.38 74 THR A O 1
ATOM 568 N N . GLY A 1 75 ? -13.125 -19.75 -1.529 1 95.62 75 GLY A N 1
ATOM 569 C CA . GLY A 1 75 ? -12.125 -20.562 -2.193 1 95.62 75 GLY A CA 1
ATOM 570 C C . GLY A 1 75 ? -10.711 -20.266 -1.732 1 95.62 75 GLY A C 1
ATOM 571 O O . GLY A 1 75 ? -9.742 -20.703 -2.352 1 95.62 75 GLY A O 1
ATOM 572 N N . TRP A 1 76 ? -10.617 -19.484 -0.672 1 97.69 76 TRP A N 1
ATOM 573 C CA . TRP A 1 76 ? -9.305 -19.078 -0.181 1 97.69 76 TRP A CA 1
ATOM 574 C C . TRP A 1 76 ? -8.93 -19.844 1.078 1 97.69 76 TRP A C 1
ATOM 576 O O . TRP A 1 76 ? -9.766 -20.062 1.957 1 97.69 76 TRP A O 1
ATOM 586 N N . ARG A 1 77 ? -7.703 -20.203 1.204 1 98 77 ARG A N 1
ATOM 587 C CA . ARG A 1 77 ? -7.215 -21 2.33 1 98 77 ARG A CA 1
ATOM 588 C C . ARG A 1 77 ? -7.25 -20.188 3.621 1 98 77 ARG A C 1
ATOM 590 O O . ARG A 1 77 ? -7.516 -20.734 4.695 1 98 77 ARG A O 1
ATOM 597 N N . HIS A 1 78 ? -6.895 -18.891 3.586 1 98.06 78 HIS A N 1
ATOM 598 C CA . HIS A 1 78 ? -6.91 -18.016 4.758 1 98.06 78 HIS A CA 1
ATOM 599 C C . HIS A 1 78 ? -8.297 -17.984 5.398 1 98.06 78 HIS A C 1
ATOM 601 O O . HIS A 1 78 ? -8.43 -17.641 6.574 1 98.06 78 HIS A O 1
ATOM 607 N N . ASN A 1 79 ? -9.328 -18.344 4.684 1 97.81 79 ASN A N 1
ATOM 608 C CA . ASN A 1 79 ? -10.688 -18.359 5.227 1 97.81 79 ASN A CA 1
ATOM 609 C C . ASN A 1 79 ? -10.852 -19.422 6.297 1 97.81 79 ASN A C 1
ATOM 611 O O . ASN A 1 79 ? -11.836 -19.406 7.043 1 97.81 79 ASN A O 1
ATOM 615 N N . GLU A 1 80 ? -9.906 -20.266 6.395 1 97.19 80 GLU A N 1
ATOM 616 C CA . GLU A 1 80 ? -9.906 -21.25 7.477 1 97.19 80 GLU A CA 1
ATOM 617 C C . GLU A 1 80 ? -9.656 -20.578 8.828 1 97.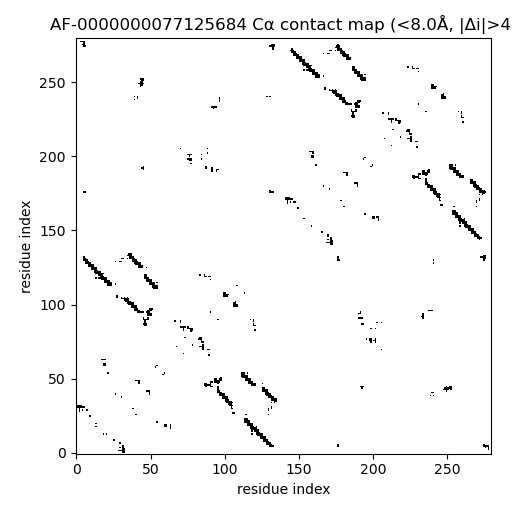19 80 GLU A C 1
ATOM 619 O O . GLU A 1 80 ? -9.953 -21.156 9.875 1 97.19 80 GLU A O 1
ATOM 624 N N . ILE A 1 81 ? -9.008 -19.453 8.773 1 94.88 81 ILE A N 1
ATOM 625 C CA . ILE A 1 81 ? -8.672 -18.734 10 1 94.88 81 ILE A CA 1
ATOM 626 C C . ILE A 1 81 ? -9.688 -17.625 10.242 1 94.88 81 ILE A C 1
ATOM 628 O O . ILE A 1 81 ? -10.242 -17.516 11.344 1 94.88 81 ILE A O 1
ATOM 632 N N . ASP A 1 82 ? -9.742 -16.859 9.047 1 90.19 82 ASP A N 1
ATOM 633 C CA . ASP A 1 82 ? -10.641 -15.703 9.102 1 90.19 82 ASP A CA 1
ATOM 634 C C . ASP A 1 82 ? -11.43 -15.555 7.805 1 90.19 82 ASP A C 1
ATOM 636 O O . ASP A 1 82 ? -10.961 -15.961 6.738 1 90.19 82 ASP A O 1
ATOM 640 N N . GLY A 1 83 ? -12.586 -15.531 7.703 1 94.75 83 GLY A N 1
ATOM 641 C CA . GLY A 1 83 ? -13.516 -15.469 6.582 1 94.75 83 GLY A CA 1
ATOM 642 C C . GLY A 1 83 ? -13.336 -14.234 5.727 1 94.75 83 GLY A C 1
ATOM 643 O O . GLY A 1 83 ? -14.297 -13.734 5.137 1 94.75 83 GLY A O 1
ATOM 644 N N . ASN A 1 84 ? -12.031 -13.688 5.617 1 98 84 ASN A N 1
ATOM 645 C CA . ASN A 1 84 ? -11.93 -12.414 4.922 1 98 84 ASN A CA 1
ATOM 646 C C . ASN A 1 84 ? -10.68 -12.352 4.043 1 98 84 ASN A C 1
ATOM 648 O O . ASN A 1 84 ? -10.07 -11.297 3.898 1 98 84 ASN A O 1
ATOM 652 N N . ALA A 1 85 ? -10.258 -13.477 3.426 1 98.38 85 ALA A N 1
ATOM 653 C CA . ALA A 1 85 ? -9.125 -13.492 2.508 1 98.38 85 ALA A CA 1
ATOM 654 C C . ALA A 1 85 ? -9.336 -12.5 1.364 1 98.38 85 ALA A C 1
ATOM 656 O O . ALA A 1 85 ? -8.406 -11.797 0.966 1 98.38 85 ALA A O 1
ATOM 657 N N . ASP A 1 86 ? -10.516 -12.484 0.841 1 98.25 86 ASP A N 1
ATOM 658 C CA . ASP A 1 86 ? -10.852 -11.578 -0.256 1 98.25 86 ASP A CA 1
ATOM 659 C C . ASP A 1 86 ? -10.562 -10.125 0.121 1 98.25 86 ASP A C 1
ATOM 661 O O . ASP A 1 86 ? -10.062 -9.352 -0.698 1 98.25 86 ASP A O 1
ATOM 665 N N . SER A 1 87 ? -10.859 -9.719 1.314 1 98.69 87 SER A N 1
ATOM 666 C CA . SER A 1 87 ? -10.664 -8.359 1.797 1 98.69 87 SER A CA 1
ATOM 667 C C . SER A 1 87 ? -9.188 -7.984 1.795 1 98.69 87 SER A C 1
ATOM 669 O O . SER A 1 87 ? -8.82 -6.871 1.402 1 98.69 87 SER A O 1
ATOM 671 N N . HIS A 1 88 ? -8.383 -8.875 2.236 1 98.81 88 HIS A N 1
ATOM 672 C CA . HIS A 1 88 ? -6.941 -8.664 2.219 1 98.81 88 HIS A CA 1
ATOM 673 C C . HIS A 1 88 ? -6.43 -8.484 0.795 1 98.81 88 HIS A C 1
ATOM 675 O O . HIS A 1 88 ? -5.664 -7.555 0.521 1 98.81 88 HIS A O 1
ATOM 681 N N . ILE A 1 89 ? -6.844 -9.383 -0.096 1 98.56 89 ILE A N 1
ATOM 682 C CA . ILE A 1 89 ? -6.344 -9.375 -1.467 1 98.56 89 ILE A CA 1
ATOM 683 C C . ILE A 1 89 ? -6.801 -8.102 -2.178 1 98.56 89 ILE A C 1
ATOM 685 O O . ILE A 1 89 ? -6.012 -7.441 -2.854 1 98.56 89 ILE A O 1
ATOM 689 N N . ARG A 1 90 ? -8.047 -7.719 -1.986 1 98.56 90 ARG A N 1
ATOM 690 C CA . ARG A 1 90 ? -8.547 -6.477 -2.564 1 98.56 90 ARG A CA 1
ATOM 691 C C . ARG A 1 90 ? -7.723 -5.281 -2.09 1 98.56 90 ARG A C 1
ATOM 693 O O . ARG A 1 90 ? -7.32 -4.441 -2.896 1 98.56 90 ARG A O 1
ATOM 700 N N . ALA A 1 91 ? -7.48 -5.207 -0.813 1 98.69 91 ALA A N 1
ATOM 701 C CA . ALA A 1 91 ? -6.723 -4.102 -0.234 1 98.69 91 ALA A CA 1
ATOM 702 C C . ALA A 1 91 ? -5.309 -4.051 -0.803 1 98.69 91 ALA A C 1
ATOM 704 O O . ALA A 1 91 ? -4.773 -2.969 -1.057 1 98.69 91 ALA A O 1
ATOM 705 N N . MET A 1 92 ? -4.723 -5.203 -1.049 1 98.12 92 MET A N 1
ATOM 706 C CA . MET A 1 92 ? -3.359 -5.25 -1.563 1 98.12 92 MET A CA 1
ATOM 707 C C . MET A 1 92 ? -3.307 -4.789 -3.016 1 98.12 92 MET A C 1
ATOM 709 O O . MET A 1 92 ? -2.324 -4.184 -3.445 1 98.12 92 MET A O 1
ATOM 713 N N . LEU A 1 93 ? -4.324 -5.035 -3.752 1 97.19 93 LEU A N 1
ATOM 714 C CA . LEU A 1 93 ? -4.359 -4.629 -5.152 1 97.19 93 LEU A CA 1
ATOM 715 C C . LEU A 1 93 ? -4.422 -3.111 -5.277 1 97.19 93 LEU A C 1
ATOM 717 O O . LEU A 1 93 ? -3.947 -2.545 -6.266 1 97.19 93 LEU A O 1
ATOM 721 N N . ILE A 1 94 ? -4.941 -2.455 -4.277 1 97.94 94 ILE A N 1
ATOM 722 C CA . ILE A 1 94 ? -5.059 -1.001 -4.312 1 97.94 94 ILE A CA 1
ATOM 723 C C . ILE A 1 94 ? -3.867 -0.369 -3.598 1 97.94 94 ILE A C 1
ATOM 725 O O . ILE A 1 94 ? -3.229 0.542 -4.129 1 97.94 94 ILE A O 1
ATOM 729 N N . GLY A 1 95 ? -3.598 -0.852 -2.375 1 98.25 95 GLY A N 1
ATOM 730 C CA . GLY A 1 95 ? -2.477 -0.347 -1.6 1 98.25 95 GLY A CA 1
ATOM 731 C C . GLY A 1 95 ? -2.902 0.398 -0.349 1 98.25 95 GLY A C 1
ATOM 732 O O . GLY A 1 95 ? -3.955 1.04 -0.331 1 98.25 95 GLY A O 1
ATOM 733 N N . ALA A 1 96 ? -2.051 0.439 0.632 1 98.69 96 ALA A N 1
ATOM 734 C CA . ALA A 1 96 ? -2.393 0.943 1.96 1 98.69 96 ALA A CA 1
ATOM 735 C C . ALA A 1 96 ? -2.111 2.439 2.068 1 98.69 96 ALA A C 1
ATOM 737 O O . ALA A 1 96 ? -2.453 3.07 3.07 1 98.69 96 ALA A O 1
ATOM 738 N N . SER A 1 97 ? -1.491 3.031 1.018 1 98.75 97 SER A N 1
ATOM 739 C CA . SER A 1 97 ? -1.082 4.422 1.184 1 98.75 97 SER A CA 1
ATOM 740 C C . SER A 1 97 ? -1.195 5.191 -0.127 1 98.75 97 SER A C 1
ATOM 742 O O . SER A 1 97 ? -1.281 4.59 -1.2 1 98.75 97 SER A O 1
ATOM 744 N N . ALA A 1 98 ? -1.222 6.488 -0 1 98.56 98 ALA A N 1
ATOM 745 C CA . ALA A 1 98 ? -1.094 7.445 -1.098 1 98.56 98 ALA A CA 1
ATOM 746 C C . ALA A 1 98 ? -0.219 8.625 -0.693 1 98.56 98 ALA A C 1
ATOM 748 O O . ALA A 1 98 ? -0.251 9.062 0.458 1 98.56 98 ALA A O 1
ATOM 749 N N . THR A 1 99 ? 0.516 9.039 -1.566 1 98.44 99 THR A N 1
ATOM 750 C CA . THR A 1 99 ? 1.321 10.25 -1.405 1 98.44 99 THR A CA 1
ATOM 751 C C . THR A 1 99 ? 0.737 11.398 -2.217 1 98.44 99 THR A C 1
ATOM 753 O O . THR A 1 99 ? 0.45 11.242 -3.406 1 98.44 99 THR A O 1
ATOM 756 N N . ILE A 1 100 ? 0.597 12.531 -1.544 1 98.62 100 ILE A N 1
ATOM 757 C CA . ILE A 1 100 ? -0.105 13.656 -2.148 1 98.62 100 ILE A CA 1
ATOM 758 C C . ILE A 1 100 ? 0.745 14.922 -2.025 1 98.62 100 ILE A C 1
ATOM 760 O O . ILE A 1 100 ? 1.244 15.234 -0.943 1 98.62 100 ILE A O 1
ATOM 764 N N . PRO A 1 101 ? 0.938 15.656 -3.1 1 98.62 101 PRO A N 1
ATOM 765 C CA . PRO A 1 101 ? 1.663 16.922 -2.998 1 98.62 101 PRO A CA 1
ATOM 766 C C . PRO A 1 101 ? 0.873 18 -2.252 1 98.62 101 PRO A C 1
ATOM 768 O O . PRO A 1 101 ? -0.354 18.062 -2.365 1 98.62 101 PRO A O 1
ATOM 771 N N . ILE A 1 102 ? 1.587 18.781 -1.491 1 97.69 102 ILE A N 1
ATOM 772 C CA . ILE A 1 102 ? 1.048 19.922 -0.748 1 97.69 102 ILE A CA 1
ATOM 773 C C . ILE A 1 102 ? 1.733 21.203 -1.201 1 97.69 102 ILE A C 1
ATOM 775 O O . ILE A 1 102 ? 2.959 21.25 -1.327 1 97.69 102 ILE A O 1
ATOM 779 N N . GLU A 1 103 ? 0.949 22.172 -1.471 1 98 103 GLU A N 1
ATOM 780 C CA . GLU A 1 103 ? 1.447 23.516 -1.766 1 98 103 GLU A CA 1
ATOM 781 C C . GLU A 1 103 ? 0.833 24.547 -0.829 1 98 103 GLU A C 1
ATOM 783 O O . GLU A 1 103 ? -0.38 24.766 -0.851 1 98 103 GLU A O 1
ATOM 788 N N . ASP A 1 104 ? 1.714 25.125 0.027 1 95.94 104 ASP A N 1
ATOM 789 C CA . ASP A 1 104 ? 1.299 26.172 0.956 1 95.94 104 ASP A CA 1
ATOM 790 C C . ASP A 1 104 ? 0.116 25.719 1.807 1 95.94 104 ASP A C 1
ATOM 792 O O . ASP A 1 104 ? -0.894 26.406 1.903 1 95.94 104 ASP A O 1
ATOM 796 N N . GLY A 1 105 ? 0.22 24.5 2.299 1 95.62 105 GLY A N 1
ATOM 797 C CA . GLY A 1 105 ? -0.751 23.984 3.252 1 95.62 105 GLY A CA 1
ATOM 798 C C . GLY A 1 105 ? -2.008 23.453 2.594 1 95.62 105 GLY A C 1
ATOM 799 O O . GLY A 1 105 ? -2.936 23.016 3.279 1 95.62 105 GLY A O 1
ATOM 800 N N . GLU A 1 106 ? -2.018 23.438 1.255 1 97.5 106 GLU A N 1
ATOM 801 C CA . GLU A 1 106 ? -3.193 22.984 0.518 1 97.5 106 GLU A CA 1
ATOM 802 C C . GLU A 1 106 ? -2.883 21.734 -0.302 1 97.5 106 GLU A C 1
ATOM 804 O O . GLU A 1 106 ? -1.786 21.609 -0.85 1 97.5 106 GLU A O 1
ATOM 809 N N . LEU A 1 107 ? -3.883 20.859 -0.29 1 98.12 107 LEU A N 1
ATOM 810 C CA . LEU A 1 107 ? -3.719 19.719 -1.199 1 98.12 107 LEU A CA 1
ATOM 811 C C . LEU A 1 107 ? -3.553 20.203 -2.637 1 98.12 107 LEU A C 1
ATOM 813 O O . LEU A 1 107 ? -4.43 20.875 -3.178 1 98.12 107 LEU A O 1
ATOM 817 N N . ALA A 1 108 ? -2.477 19.875 -3.295 1 98.44 108 ALA A N 1
ATOM 818 C CA . ALA A 1 108 ? -2.23 20.234 -4.691 1 98.44 108 ALA A CA 1
ATOM 819 C C . ALA A 1 108 ? -2.703 19.125 -5.629 1 98.44 108 ALA A C 1
ATOM 821 O O . ALA A 1 108 ? -1.895 18.516 -6.332 1 98.44 108 ALA A O 1
ATOM 822 N N . THR A 1 109 ? -4.035 18.953 -5.699 1 98.12 109 THR A N 1
ATOM 823 C CA . THR A 1 109 ? -4.645 17.891 -6.492 1 98.12 109 THR A CA 1
ATOM 824 C C . THR A 1 109 ? -5.426 18.469 -7.664 1 98.12 109 THR A C 1
ATOM 826 O O . THR A 1 109 ? -5.668 19.672 -7.719 1 98.12 109 THR A O 1
ATOM 829 N N . GLY A 1 110 ? -5.66 17.594 -8.664 1 98.12 110 GLY A N 1
ATOM 830 C CA . GLY A 1 110 ? -6.605 18 -9.688 1 98.12 110 GLY A CA 1
ATOM 831 C C . GLY A 1 110 ? -7.977 18.328 -9.133 1 98.12 110 GLY A C 1
ATOM 832 O O . GLY A 1 110 ? -8.297 17.984 -7.996 1 98.12 110 GLY A O 1
ATOM 833 N N . THR A 1 111 ? -8.789 18.844 -9.93 1 97.12 111 THR A N 1
ATOM 834 C CA . THR A 1 111 ? -10.086 19.406 -9.539 1 97.12 111 THR A CA 1
ATOM 835 C C . THR A 1 111 ? -10.969 18.312 -8.922 1 97.12 111 THR A C 1
ATOM 837 O O . THR A 1 111 ? -11.648 18.562 -7.922 1 97.12 111 THR A O 1
ATOM 840 N N . TRP A 1 112 ? -10.977 17.172 -9.469 1 97.75 112 TRP A N 1
ATOM 841 C CA . TRP A 1 112 ? -11.969 16.172 -9.109 1 97.75 112 TRP A CA 1
ATOM 842 C C . TRP A 1 112 ? -11.352 15.086 -8.234 1 97.75 112 TRP A C 1
ATOM 844 O O . TRP A 1 112 ? -12 14.086 -7.922 1 97.75 112 TRP A O 1
ATOM 854 N N . GLN A 1 113 ? -10.07 15.273 -7.883 1 98.56 113 GLN A N 1
ATOM 855 C CA . GLN A 1 113 ? -9.414 14.242 -7.082 1 98.56 113 GLN A CA 1
ATOM 856 C C . GLN A 1 113 ? -9.742 14.406 -5.602 1 98.56 113 GLN A C 1
ATOM 858 O O . GLN A 1 113 ? -9.648 15.5 -5.055 1 98.56 113 GLN A O 1
ATOM 863 N N . SER A 1 114 ? -10.125 13.305 -4.988 1 98.75 114 SER A N 1
ATOM 864 C CA . SER A 1 114 ? -10.359 13.141 -3.559 1 98.75 114 SER A CA 1
ATOM 865 C C . SER A 1 114 ? -9.516 12.008 -2.982 1 98.75 114 SER A C 1
ATOM 867 O O . SER A 1 114 ? -9.008 11.172 -3.727 1 98.75 114 SER A O 1
ATOM 869 N N . VAL A 1 115 ? -9.273 12.117 -1.726 1 98.88 115 VAL A N 1
ATOM 870 C CA . VAL A 1 115 ? -8.656 11.008 -1.004 1 98.88 115 VAL A CA 1
ATOM 871 C C . VAL A 1 115 ? -9.734 10.07 -0.485 1 98.88 115 VAL A C 1
ATOM 873 O O . VAL A 1 115 ? -10.641 10.484 0.243 1 98.88 115 VAL A O 1
ATOM 876 N N . LEU A 1 116 ? -9.625 8.812 -0.846 1 98.94 116 LEU A N 1
ATOM 877 C CA . LEU A 1 116 ? -10.68 7.832 -0.579 1 98.94 116 LEU A CA 1
ATOM 878 C C . LEU A 1 116 ? -10.148 6.699 0.293 1 98.94 116 LEU A C 1
ATOM 880 O O . LEU A 1 116 ? -9.062 6.168 0.042 1 98.94 116 LEU A O 1
ATOM 884 N N . LEU A 1 117 ? -10.906 6.398 1.337 1 98.94 117 LEU A N 1
ATOM 885 C CA . LEU A 1 117 ? -10.703 5.156 2.072 1 98.94 117 LEU A CA 1
ATOM 886 C C . LEU A 1 117 ? -11.555 4.035 1.495 1 98.94 117 LEU A C 1
ATOM 888 O O . LEU A 1 117 ? -12.781 4.168 1.405 1 98.94 117 LEU A O 1
ATOM 892 N N . ILE A 1 118 ? -10.906 2.99 1.092 1 98.88 118 ILE A N 1
ATOM 893 C CA . ILE A 1 118 ? -11.602 1.812 0.583 1 98.88 118 ILE A CA 1
ATOM 894 C C . ILE A 1 118 ? -11.703 0.755 1.68 1 98.88 118 ILE A C 1
ATOM 896 O O . ILE A 1 118 ? -10.688 0.168 2.074 1 98.88 118 ILE A O 1
ATOM 900 N N . GLU A 1 119 ? -12.914 0.535 2.158 1 98.88 119 GLU A N 1
ATOM 901 C CA . GLU A 1 119 ? -13.219 -0.502 3.139 1 98.88 119 GLU A CA 1
ATOM 902 C C . GLU A 1 119 ? -13.508 -1.837 2.459 1 98.88 119 GLU A C 1
ATOM 904 O O . GLU A 1 119 ? -14.352 -1.914 1.565 1 98.88 119 GLU A O 1
ATOM 909 N N . CYS A 1 120 ? -12.82 -2.881 2.943 1 98.75 120 CYS A N 1
ATOM 910 C CA . CYS A 1 120 ? -13.055 -4.172 2.305 1 98.75 120 CYS A CA 1
ATOM 911 C C . CYS A 1 120 ? -13.586 -5.188 3.309 1 98.75 120 CYS A C 1
ATOM 913 O O . CYS A 1 120 ? -13.82 -6.348 2.961 1 98.75 120 CYS A O 1
ATOM 915 N N . ASP A 1 121 ? -13.734 -4.762 4.559 1 98.62 121 ASP A N 1
ATOM 916 C CA . ASP A 1 121 ? -14.117 -5.715 5.598 1 98.62 121 ASP A CA 1
ATOM 917 C C . ASP A 1 121 ? -14.883 -5.023 6.723 1 98.62 121 ASP A C 1
ATOM 919 O O . ASP A 1 121 ? -14.57 -5.215 7.902 1 98.62 121 ASP A O 1
ATOM 923 N N . GLY A 1 122 ? -15.766 -4.191 6.316 1 97.81 122 GLY A N 1
ATOM 924 C CA . GLY A 1 122 ? -16.562 -3.514 7.336 1 97.81 122 GLY A CA 1
ATOM 925 C C . GLY A 1 122 ? -17.641 -4.391 7.926 1 97.81 122 GLY A C 1
ATOM 926 O O . GLY A 1 122 ? -17.859 -5.516 7.473 1 97.81 122 GLY A O 1
ATOM 927 N N . PRO A 1 123 ? -18.281 -3.828 8.867 1 98.19 123 PRO A N 1
ATOM 928 C CA . PRO A 1 123 ? -18.047 -2.562 9.57 1 98.19 123 PRO A CA 1
ATOM 929 C C . PRO A 1 123 ? -16.812 -2.6 10.461 1 98.19 123 PRO A C 1
ATOM 931 O O . PRO A 1 123 ? -16.531 -3.629 11.078 1 98.19 123 PRO A O 1
ATOM 934 N N . ARG A 1 124 ? -16.078 -1.5 10.5 1 98 124 ARG A N 1
ATOM 935 C CA . ARG A 1 124 ? -14.891 -1.376 11.344 1 98 124 ARG A CA 1
ATOM 936 C C . ARG A 1 124 ? -14.602 0.086 11.672 1 98 124 ARG A C 1
ATOM 938 O O . ARG A 1 124 ? -15.156 0.989 11.039 1 98 124 ARG A O 1
ATOM 945 N N . THR A 1 125 ? -13.812 0.259 12.672 1 98.44 125 THR A N 1
ATOM 946 C CA . THR A 1 125 ? -13.117 1.521 12.898 1 98.44 125 THR A CA 1
ATOM 947 C C . THR A 1 125 ? -11.688 1.452 12.352 1 98.44 125 THR A C 1
ATOM 949 O O . THR A 1 125 ? -10.906 0.595 12.766 1 98.44 125 THR A O 1
ATOM 952 N N . ARG A 1 126 ? -11.445 2.334 11.422 1 98.75 126 ARG A N 1
ATOM 953 C CA . ARG A 1 126 ? -10.133 2.346 10.781 1 98.75 126 ARG A CA 1
ATOM 954 C C . ARG A 1 126 ? -9.297 3.521 11.273 1 98.75 126 ARG A C 1
ATOM 956 O O . ARG A 1 126 ? -9.805 4.633 11.43 1 98.75 126 ARG A O 1
ATOM 963 N N . THR A 1 127 ? -7.992 3.24 11.5 1 98.81 127 THR A N 1
ATOM 964 C CA . THR A 1 127 ? -7.043 4.293 11.836 1 98.81 127 THR A CA 1
ATOM 965 C C . THR A 1 127 ? -6.238 4.711 10.609 1 98.81 127 THR A C 1
ATOM 967 O O . THR A 1 127 ? -5.676 3.863 9.914 1 98.81 127 THR A O 1
ATOM 970 N N . VAL A 1 128 ? -6.203 6 10.344 1 98.81 128 VAL A N 1
ATOM 971 C CA . VAL A 1 128 ? -5.453 6.582 9.242 1 98.81 128 VAL A CA 1
ATOM 972 C C . VAL A 1 128 ? -4.41 7.559 9.773 1 98.81 128 VAL A C 1
ATOM 974 O O . VAL A 1 128 ? -4.715 8.398 10.633 1 98.81 128 VAL A O 1
ATOM 977 N N . SER A 1 129 ? -3.197 7.426 9.305 1 98.56 129 SER A N 1
ATOM 978 C CA . SER A 1 129 ? -2.152 8.383 9.672 1 98.56 129 SER A CA 1
ATOM 979 C C . SER A 1 129 ? -1.773 9.258 8.484 1 98.56 129 SER A C 1
ATOM 981 O O . SER A 1 129 ? -1.874 8.828 7.328 1 98.56 129 SER A O 1
ATOM 983 N N . VAL A 1 130 ? -1.386 10.453 8.766 1 98.44 130 VAL A N 1
ATOM 984 C CA . VAL A 1 130 ? -0.868 11.422 7.801 1 98.44 130 VAL A CA 1
ATOM 985 C C . VAL A 1 130 ? 0.503 11.914 8.25 1 98.44 130 VAL A C 1
ATOM 987 O O . VAL A 1 130 ? 0.646 12.445 9.359 1 98.44 130 VAL A O 1
ATOM 990 N N . THR A 1 131 ? 1.482 11.719 7.441 1 98 131 THR A N 1
ATOM 991 C CA . THR A 1 131 ? 2.842 12.164 7.723 1 98 131 THR A CA 1
ATOM 992 C C . THR A 1 131 ? 3.279 13.234 6.719 1 98 131 THR A C 1
ATOM 994 O O . THR A 1 131 ? 3.186 13.023 5.508 1 98 131 THR A O 1
ATOM 997 N N . ALA A 1 132 ? 3.744 14.336 7.25 1 97.5 132 ALA A N 1
ATOM 998 C CA . ALA A 1 132 ? 4.137 15.477 6.422 1 97.5 132 ALA A CA 1
ATOM 999 C C . ALA A 1 132 ? 5.652 15.539 6.254 1 97.5 132 ALA A C 1
ATOM 1001 O O . ALA A 1 132 ? 6.395 15.445 7.234 1 97.5 132 ALA A O 1
ATOM 1002 N N . THR A 1 133 ? 6.121 15.688 5.035 1 95.44 133 THR A N 1
ATOM 1003 C CA . THR A 1 133 ? 7.531 15.797 4.68 1 95.44 133 THR A CA 1
ATOM 1004 C C . THR A 1 133 ? 7.781 17.047 3.836 1 95.44 133 THR A C 1
ATOM 1006 O O . THR A 1 133 ? 7.242 17.172 2.734 1 95.44 133 THR A O 1
ATOM 1009 N N . PRO A 1 134 ? 8.617 17.938 4.348 1 94.12 134 PRO A N 1
ATOM 1010 C CA . PRO A 1 134 ? 8.844 19.172 3.607 1 94.12 134 PRO A CA 1
ATOM 1011 C C . PRO A 1 134 ? 9.688 18.969 2.35 1 94.12 134 PRO A C 1
ATOM 1013 O O . PRO A 1 134 ? 10.516 18.062 2.305 1 94.12 134 PRO A O 1
ATOM 1016 N N . ALA A 1 135 ? 9.438 19.781 1.361 1 92.75 135 ALA A N 1
ATOM 1017 C CA . ALA A 1 135 ? 10.312 19.828 0.193 1 92.75 135 ALA A CA 1
ATOM 1018 C C . ALA A 1 135 ? 11.617 20.547 0.513 1 92.75 135 ALA A C 1
ATOM 1020 O O . ALA A 1 135 ? 11.711 21.266 1.517 1 92.75 135 ALA A O 1
ATOM 1021 N N . VAL A 1 136 ? 12.711 20.219 -0.272 1 81.31 136 VAL A N 1
ATOM 1022 C CA . VAL A 1 136 ? 13.992 20.906 -0.098 1 81.31 136 VAL A CA 1
ATOM 1023 C C . VAL A 1 136 ? 13.859 22.359 -0.509 1 81.31 136 VAL A C 1
ATOM 1025 O O . VAL A 1 136 ? 13.195 22.688 -1.5 1 81.31 136 VAL A O 1
ATOM 1028 N N . ASN A 1 137 ? 14.117 23.359 0.49 1 68.75 137 ASN A N 1
ATOM 1029 C CA . ASN A 1 137 ? 14.164 24.781 0.143 1 68.75 137 ASN A CA 1
ATOM 1030 C C . ASN A 1 137 ? 15.508 25.172 -0.469 1 68.75 137 ASN A C 1
ATOM 1032 O O . ASN A 1 137 ? 16.547 24.656 -0.058 1 68.75 137 ASN A O 1
ATOM 1036 N N . SER A 1 138 ? 15.586 25.312 -1.793 1 52.97 138 SER A N 1
ATOM 1037 C CA . SER A 1 138 ? 16.797 25.859 -2.389 1 52.97 138 SER A CA 1
ATOM 1038 C C . SER A 1 138 ? 17.234 27.141 -1.672 1 52.97 138 SER A C 1
ATOM 1040 O O . SER A 1 138 ? 18.188 27.812 -2.094 1 52.97 138 SER A O 1
ATOM 1042 N N . HIS A 1 139 ? 16.75 27.688 -0.617 1 46.22 139 HIS A N 1
ATOM 1043 C CA . HIS A 1 139 ? 17.281 29.031 -0.409 1 46.22 139 HIS A CA 1
ATOM 1044 C C . HIS A 1 139 ? 18.734 28.969 0.075 1 46.22 139 HIS A C 1
ATOM 1046 O O . HIS A 1 139 ? 19.312 30 0.422 1 46.22 139 HIS A O 1
ATOM 1052 N N . THR A 1 140 ? 19.594 27.969 -0.173 1 36.78 140 THR A N 1
ATOM 1053 C CA . THR A 1 140 ? 20.891 28.578 0.116 1 36.78 140 THR A CA 1
ATOM 1054 C C . THR A 1 140 ? 21.234 29.656 -0.911 1 36.78 140 THR A C 1
ATOM 1056 O O . THR A 1 140 ? 20.922 29.5 -2.098 1 36.78 140 THR A O 1
ATOM 1059 N N . MET B 1 1 ? 24.406 -0.918 16.297 1 36.84 1 MET B N 1
ATOM 1060 C CA . MET B 1 1 ? 25.062 -0.244 15.18 1 36.84 1 MET B CA 1
ATOM 1061 C C . MET B 1 1 ? 24.141 0.798 14.555 1 36.84 1 MET B C 1
ATOM 1063 O O . MET B 1 1 ? 22.953 0.538 14.344 1 36.84 1 MET B O 1
ATOM 1067 N N . GLN B 1 2 ? 24.422 2.1 14.719 1 45.59 2 GLN B N 1
ATOM 1068 C CA . GLN B 1 2 ? 23.594 3.24 14.336 1 45.59 2 GLN B CA 1
ATOM 1069 C C . GLN B 1 2 ? 23.047 3.072 12.922 1 45.59 2 GLN B C 1
ATOM 1071 O O . GLN B 1 2 ? 23.812 2.924 11.961 1 45.59 2 GLN B O 1
ATOM 1076 N N . ARG B 1 3 ? 21.922 2.539 12.812 1 58.81 3 ARG B N 1
ATOM 1077 C CA . ARG B 1 3 ? 21.359 2.525 11.461 1 58.81 3 ARG B CA 1
ATOM 1078 C C . ARG B 1 3 ? 21.203 3.941 10.922 1 58.81 3 ARG B C 1
ATOM 1080 O O . ARG B 1 3 ? 20.25 4.645 11.281 1 58.81 3 ARG B O 1
ATOM 1087 N N . SER B 1 4 ? 22.219 4.73 10.734 1 61.91 4 SER B N 1
ATOM 1088 C CA . SER B 1 4 ? 22.219 6.176 10.539 1 61.91 4 SER B CA 1
ATOM 1089 C C . SER B 1 4 ? 22.094 6.535 9.062 1 61.91 4 SER B C 1
ATOM 1091 O O . SER B 1 4 ? 22.109 7.715 8.695 1 61.91 4 SER B O 1
ATOM 1093 N N . GLN B 1 5 ? 21.859 5.477 8.289 1 79.31 5 GLN B N 1
ATOM 1094 C CA . GLN B 1 5 ? 21.938 5.902 6.898 1 79.31 5 GLN B CA 1
ATOM 1095 C C . GLN B 1 5 ? 20.562 6.258 6.348 1 79.31 5 GLN B C 1
ATOM 1097 O O . GLN B 1 5 ? 19.594 5.547 6.59 1 79.31 5 GLN B O 1
ATOM 1102 N N . ALA B 1 6 ? 20.594 7.316 5.645 1 87.31 6 ALA B N 1
ATOM 1103 C CA . ALA B 1 6 ? 19.391 7.812 4.988 1 87.31 6 ALA B CA 1
ATOM 1104 C C . ALA B 1 6 ? 18.844 6.797 3.986 1 87.31 6 ALA B C 1
ATOM 1106 O O . ALA B 1 6 ? 17.641 6.742 3.734 1 87.31 6 ALA B O 1
ATOM 1107 N N . GLN B 1 7 ? 19.797 5.977 3.5 1 95.38 7 GLN B N 1
ATOM 1108 C CA . GLN B 1 7 ? 19.406 4.945 2.547 1 95.38 7 GLN B CA 1
ATOM 1109 C C . GLN B 1 7 ? 20.219 3.666 2.758 1 95.38 7 GLN B C 1
ATOM 1111 O O . GLN B 1 7 ? 21.422 3.717 2.953 1 95.38 7 GLN B O 1
ATOM 1116 N N . THR B 1 8 ? 19.547 2.594 2.811 1 96.75 8 THR B N 1
ATOM 1117 C CA . THR B 1 8 ? 20.125 1.272 2.988 1 96.75 8 THR B CA 1
ATOM 1118 C C . THR B 1 8 ? 19.625 0.308 1.918 1 96.75 8 THR B C 1
ATOM 1120 O O . THR B 1 8 ? 18.531 0.485 1.377 1 96.75 8 THR B O 1
ATOM 1123 N N . ARG B 1 9 ? 20.453 -0.668 1.594 1 97.5 9 ARG B N 1
ATOM 1124 C CA . ARG B 1 9 ? 20.062 -1.745 0.69 1 97.5 9 ARG B CA 1
ATOM 1125 C C . ARG B 1 9 ? 20.359 -3.109 1.308 1 97.5 9 ARG B C 1
ATOM 1127 O O . ARG B 1 9 ? 21.312 -3.27 2.059 1 97.5 9 ARG B O 1
ATOM 1134 N N . PHE B 1 10 ? 19.531 -4.051 0.948 1 98.31 10 PHE B N 1
ATOM 1135 C CA . PHE B 1 10 ? 19.781 -5.441 1.306 1 98.31 10 PHE B CA 1
ATOM 1136 C C . PHE B 1 10 ? 19.25 -6.383 0.23 1 98.31 10 PHE B C 1
ATOM 1138 O O . PHE B 1 10 ? 18.516 -5.961 -0.657 1 98.31 10 PHE B O 1
ATOM 1145 N N . GLU B 1 11 ? 19.672 -7.66 0.32 1 98.75 11 GLU B N 1
ATOM 1146 C CA . GLU B 1 11 ? 19.266 -8.656 -0.67 1 98.75 11 GLU B CA 1
ATOM 1147 C C . GLU B 1 11 ? 18.375 -9.727 -0.047 1 98.75 11 GLU B C 1
ATOM 1149 O O . GLU B 1 11 ? 18.547 -10.07 1.124 1 98.75 11 GLU B O 1
ATOM 1154 N N . ILE B 1 12 ? 17.453 -10.195 -0.798 1 98.62 12 ILE B N 1
ATOM 1155 C CA . ILE B 1 12 ? 16.578 -11.312 -0.45 1 98.62 12 ILE B CA 1
ATOM 1156 C C . ILE B 1 12 ? 16.656 -12.391 -1.529 1 98.62 12 ILE B C 1
ATOM 1158 O O . ILE B 1 12 ? 16.422 -12.109 -2.709 1 98.62 12 ILE B O 1
ATOM 1162 N N . SER B 1 13 ? 16.938 -13.578 -1.119 1 98.56 13 SER B N 1
ATOM 1163 C CA . SER B 1 13 ? 16.922 -14.703 -2.049 1 98.56 13 SER B CA 1
ATOM 1164 C C . SER B 1 13 ? 15.578 -15.414 -2.035 1 98.56 13 SER B C 1
ATOM 1166 O O . SER B 1 13 ? 15.062 -15.758 -0.969 1 98.56 13 SER B O 1
ATOM 1168 N N . THR B 1 14 ? 15.062 -15.555 -3.229 1 98.06 14 THR B N 1
ATOM 1169 C CA . THR B 1 14 ? 13.805 -16.266 -3.357 1 98.06 14 THR B CA 1
ATOM 1170 C C . THR B 1 14 ? 14.008 -17.609 -4.062 1 98.06 14 THR B C 1
ATOM 1172 O O . THR B 1 14 ? 14.969 -17.781 -4.812 1 98.06 14 THR B O 1
ATOM 1175 N N . LYS B 1 15 ? 13.055 -18.578 -3.854 1 96.75 15 LYS B N 1
ATOM 1176 C CA . LYS B 1 15 ? 13.273 -19.922 -4.367 1 96.75 15 LYS B CA 1
ATOM 1177 C C . LYS B 1 15 ? 12.188 -20.328 -5.363 1 96.75 15 LYS B C 1
ATOM 1179 O O . LYS B 1 15 ? 12.438 -21.078 -6.297 1 96.75 15 LYS B O 1
ATOM 1184 N N . ASP B 1 16 ? 10.953 -19.859 -5.141 1 97.06 16 ASP B N 1
ATOM 1185 C CA . ASP B 1 16 ? 9.82 -20.25 -5.98 1 97.06 16 ASP B CA 1
ATOM 1186 C C . ASP B 1 16 ? 9.539 -19.188 -7.043 1 97.06 16 ASP B C 1
ATOM 1188 O O . ASP B 1 16 ? 9.922 -18.031 -6.887 1 97.06 16 ASP B O 1
ATOM 1192 N N . GLN B 1 17 ? 8.969 -19.641 -8.109 1 96.62 17 GLN B N 1
ATOM 1193 C CA . GLN B 1 17 ? 8.641 -18.734 -9.195 1 96.62 17 GLN B CA 1
ATOM 1194 C C . GLN B 1 17 ? 7.727 -17.609 -8.711 1 96.62 17 GLN B C 1
ATOM 1196 O O . GLN B 1 17 ? 7.961 -16.438 -9.016 1 96.62 17 GLN B O 1
ATOM 1201 N N . LEU B 1 18 ? 6.68 -17.953 -8.078 1 97.81 18 LEU B N 1
ATOM 1202 C CA . LEU B 1 18 ? 5.727 -17.031 -7.465 1 97.81 18 LEU B CA 1
ATOM 1203 C C . LEU B 1 18 ? 5.637 -17.281 -5.961 1 97.81 18 LEU B C 1
ATOM 1205 O O . LEU B 1 18 ? 5.258 -18.359 -5.523 1 97.81 18 LEU B O 1
ATOM 1209 N N . SER B 1 19 ? 6.031 -16.203 -5.184 1 98 19 SER B N 1
ATOM 1210 C CA . SER B 1 19 ? 6.039 -16.375 -3.734 1 98 19 SER B CA 1
ATOM 1211 C C . SER B 1 19 ? 5.988 -15.039 -3.008 1 98 19 SER B C 1
ATOM 1213 O O . SER B 1 19 ? 6.266 -14 -3.602 1 98 19 SER B O 1
ATOM 1215 N N . VAL B 1 20 ? 5.574 -15.117 -1.788 1 98.56 20 VAL B N 1
ATOM 1216 C CA . VAL B 1 20 ? 5.52 -13.969 -0.884 1 98.56 20 VAL B CA 1
ATOM 1217 C C . VAL B 1 20 ? 6.484 -14.188 0.279 1 98.56 20 VAL B C 1
ATOM 1219 O O . VAL B 1 20 ? 6.48 -15.242 0.91 1 98.56 20 VAL B O 1
ATOM 1222 N N . THR B 1 21 ? 7.332 -13.203 0.562 1 98.56 21 THR B N 1
ATOM 1223 C CA . THR B 1 21 ? 8.297 -13.273 1.651 1 98.56 21 THR B CA 1
ATOM 1224 C C . THR B 1 21 ? 8.125 -12.094 2.604 1 98.56 21 THR B C 1
ATOM 1226 O O . THR B 1 21 ? 8.055 -10.938 2.17 1 98.56 21 THR B O 1
ATOM 1229 N N . ASP B 1 22 ? 8.031 -12.406 3.877 1 98.81 22 ASP B N 1
ATOM 1230 C CA . ASP B 1 22 ? 8.008 -11.367 4.902 1 98.81 22 ASP B CA 1
ATOM 1231 C C . ASP B 1 22 ? 9.398 -10.781 5.125 1 98.81 22 ASP B C 1
ATOM 1233 O O . ASP B 1 22 ? 10.312 -11.477 5.574 1 98.81 22 ASP B O 1
ATOM 1237 N N . ILE B 1 23 ? 9.492 -9.508 4.848 1 98.81 23 ILE B N 1
ATOM 1238 C CA . ILE B 1 23 ? 10.805 -8.891 4.98 1 98.81 23 ILE B CA 1
ATOM 1239 C C . ILE B 1 23 ? 10.758 -7.785 6.035 1 98.81 23 ILE B C 1
ATOM 1241 O O . ILE B 1 23 ? 11.562 -6.852 6 1 98.81 23 ILE B O 1
ATOM 1245 N N . THR B 1 24 ? 9.844 -7.812 6.93 1 98.81 24 THR B N 1
ATOM 1246 C CA . THR B 1 24 ? 9.609 -6.785 7.941 1 98.81 24 THR B CA 1
ATOM 1247 C C . THR B 1 24 ? 10.859 -6.57 8.789 1 98.81 24 THR B C 1
ATOM 1249 O O . THR B 1 24 ? 11.242 -5.434 9.062 1 98.81 24 THR B O 1
ATOM 1252 N N . ALA B 1 25 ? 11.484 -7.629 9.203 1 98.62 25 ALA B N 1
ATOM 1253 C CA . ALA B 1 25 ? 12.648 -7.527 10.078 1 98.62 25 ALA B CA 1
ATOM 1254 C C . ALA B 1 25 ? 13.789 -6.797 9.383 1 98.62 25 ALA B C 1
ATOM 1256 O O . ALA B 1 25 ? 14.461 -5.953 9.992 1 98.62 25 ALA B O 1
ATOM 1257 N N . GLN B 1 26 ? 14.047 -7.145 8.125 1 98.38 26 GLN B N 1
ATOM 1258 C CA . GLN B 1 26 ? 15.109 -6.492 7.367 1 98.38 26 GLN B CA 1
ATOM 1259 C C . GLN B 1 26 ? 14.82 -5.008 7.184 1 98.38 26 GLN B C 1
ATOM 1261 O O . GLN B 1 26 ? 15.719 -4.176 7.289 1 98.38 26 GLN B O 1
ATOM 1266 N N . VAL B 1 27 ? 13.586 -4.695 6.91 1 98.56 27 VAL B N 1
ATOM 1267 C CA . VAL B 1 27 ? 13.18 -3.309 6.719 1 98.56 27 VAL B CA 1
ATOM 1268 C C . VAL B 1 27 ? 13.336 -2.535 8.023 1 98.56 27 VAL B C 1
ATOM 1270 O O . VAL B 1 27 ? 13.891 -1.433 8.039 1 98.56 27 VAL B O 1
ATOM 1273 N N . HIS B 1 28 ? 12.859 -3.137 9.094 1 98.06 28 HIS B N 1
ATOM 1274 C CA . HIS B 1 28 ? 12.961 -2.484 10.391 1 98.06 28 HIS B CA 1
ATOM 1275 C C . HIS B 1 28 ? 14.414 -2.211 10.758 1 98.06 28 HIS B C 1
ATOM 1277 O O . HIS B 1 28 ? 14.734 -1.148 11.297 1 98.06 28 HIS B O 1
ATOM 1283 N N . ALA B 1 29 ? 15.273 -3.127 10.469 1 97.38 29 ALA B N 1
ATOM 1284 C CA . ALA B 1 29 ? 16.688 -2.992 10.781 1 97.38 29 ALA B CA 1
ATOM 1285 C C . ALA B 1 29 ? 17.312 -1.82 10.023 1 97.38 29 ALA B C 1
ATOM 1287 O O . ALA B 1 29 ? 18.344 -1.296 10.43 1 97.38 29 ALA B O 1
ATOM 1288 N N . ALA B 1 30 ? 16.719 -1.422 8.953 1 97 30 ALA B N 1
ATOM 1289 C CA . ALA B 1 30 ? 17.234 -0.351 8.117 1 97 30 ALA B CA 1
ATOM 1290 C C . ALA B 1 30 ? 16.75 1.014 8.594 1 97 30 ALA B C 1
ATOM 1292 O O . ALA B 1 30 ? 17.203 2.051 8.102 1 97 30 ALA B O 1
ATOM 1293 N N . VAL B 1 31 ? 15.828 1.053 9.539 1 96.75 31 VAL B N 1
ATOM 1294 C CA . VAL B 1 31 ? 15.234 2.297 10.023 1 96.75 31 VAL B CA 1
ATOM 1295 C C . VAL B 1 31 ? 16.172 2.957 11.031 1 96.75 31 VAL B C 1
ATOM 1297 O O . VAL B 1 31 ? 16.578 2.33 12.008 1 96.75 31 VAL B O 1
ATOM 1300 N N . PRO B 1 32 ? 16.484 4.234 10.859 1 95.12 32 PRO B N 1
ATOM 1301 C CA . PRO B 1 32 ? 17.266 4.941 11.883 1 95.12 32 PRO B CA 1
ATOM 1302 C C . PRO B 1 32 ? 16.547 5 13.234 1 95.12 32 PRO B C 1
ATOM 1304 O O . PRO B 1 32 ? 15.328 5.152 13.281 1 95.12 32 PRO B O 1
ATOM 1307 N N . ASP B 1 33 ? 17.172 4.895 14.406 1 91.94 33 ASP B N 1
ATOM 1308 C CA . ASP B 1 33 ? 16.641 4.727 15.758 1 91.94 33 ASP B CA 1
ATOM 1309 C C . ASP B 1 33 ? 15.711 5.879 16.141 1 91.94 33 ASP B C 1
ATOM 1311 O O . ASP B 1 33 ? 14.734 5.684 16.859 1 91.94 33 ASP B O 1
ATOM 1315 N N . ASP B 1 34 ? 15.82 7.098 15.641 1 91.75 34 ASP B N 1
ATOM 1316 C CA . ASP B 1 34 ? 15.047 8.227 16.141 1 91.75 34 ASP B CA 1
ATOM 1317 C C . ASP B 1 34 ? 14.281 8.914 15.008 1 91.75 34 ASP B C 1
ATOM 1319 O O . ASP B 1 34 ? 13.844 10.055 15.156 1 91.75 34 ASP B O 1
ATOM 1323 N N . LEU B 1 35 ? 14.086 8.07 14.117 1 93.81 35 LEU B N 1
ATOM 1324 C CA . LEU B 1 35 ? 13.398 8.68 12.984 1 93.81 35 LEU B CA 1
ATOM 1325 C C . LEU B 1 35 ? 11.898 8.789 13.258 1 93.81 35 LEU B C 1
ATOM 1327 O O . LEU B 1 35 ? 11.266 7.816 13.672 1 93.81 35 LEU B O 1
ATOM 1331 N N . THR B 1 36 ? 11.312 10 13.109 1 95.31 36 THR B N 1
ATOM 1332 C CA . THR B 1 36 ? 9.898 10.234 12.836 1 95.31 36 THR B CA 1
ATOM 1333 C C . THR B 1 36 ? 9.711 10.781 11.422 1 95.31 36 THR B C 1
ATOM 1335 O O . THR B 1 36 ? 10.352 11.766 11.047 1 95.31 36 THR B O 1
ATOM 1338 N N . GLY B 1 37 ? 9.062 10.133 10.641 1 96.44 37 GLY B N 1
ATOM 1339 C CA . GLY B 1 37 ? 8.883 10.43 9.227 1 96.44 37 GLY B CA 1
ATOM 1340 C C . GLY B 1 37 ? 8.336 9.258 8.438 1 96.44 37 GLY B C 1
ATOM 1341 O O . GLY B 1 37 ? 7.352 8.633 8.852 1 96.44 37 GLY B O 1
ATOM 1342 N N . ILE B 1 38 ? 8.914 9.062 7.312 1 97.69 38 ILE B N 1
ATOM 1343 C CA . ILE B 1 38 ? 8.508 7.934 6.48 1 97.69 38 ILE B CA 1
ATOM 1344 C C . ILE B 1 38 ? 9.742 7.184 5.98 1 97.69 38 ILE B C 1
ATOM 1346 O O . ILE B 1 38 ? 10.844 7.73 5.98 1 97.69 38 ILE B O 1
ATOM 1350 N N . ILE B 1 39 ? 9.484 5.953 5.613 1 98.12 39 ILE B N 1
ATOM 1351 C CA . ILE B 1 39 ? 10.453 5.238 4.789 1 98.12 39 ILE B CA 1
ATOM 1352 C C . ILE B 1 39 ? 9.789 4.797 3.486 1 98.12 39 ILE B C 1
ATOM 1354 O O . ILE B 1 39 ? 8.586 4.547 3.447 1 98.12 39 ILE B O 1
ATOM 1358 N N . THR B 1 40 ? 10.539 4.75 2.477 1 98.56 40 THR B N 1
ATOM 1359 C CA . THR B 1 40 ? 10.172 4.125 1.211 1 98.56 40 THR B CA 1
ATOM 1360 C C . THR B 1 40 ? 10.945 2.824 1.008 1 98.56 40 THR B C 1
ATOM 1362 O O . THR B 1 40 ? 12.18 2.82 1.013 1 98.56 40 THR B O 1
ATOM 1365 N N . VAL B 1 41 ? 10.219 1.744 0.931 1 98.81 41 VAL B N 1
ATOM 1366 C CA . VAL B 1 41 ? 10.773 0.436 0.597 1 98.81 41 VAL B CA 1
ATOM 1367 C C . VAL B 1 41 ? 10.602 0.167 -0.896 1 98.81 41 VAL B C 1
ATOM 1369 O O . VAL B 1 41 ? 9.492 0.236 -1.422 1 98.81 41 VAL B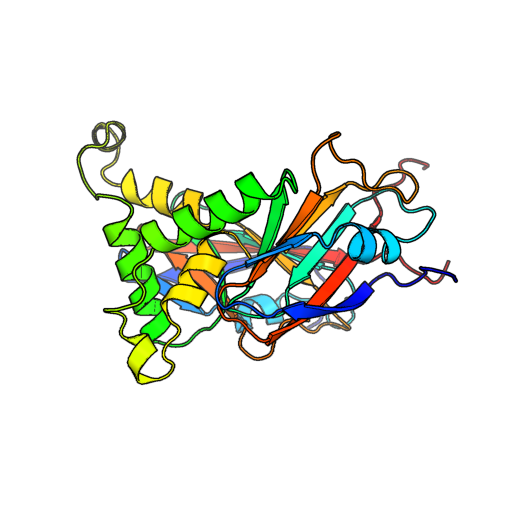 O 1
ATOM 1372 N N . PHE B 1 42 ? 11.695 -0.133 -1.601 1 98.88 42 PHE B N 1
ATOM 1373 C CA . PHE B 1 42 ? 11.672 -0.226 -3.055 1 98.88 42 PHE B CA 1
ATOM 1374 C C . PHE B 1 42 ? 12.453 -1.448 -3.533 1 98.88 42 PHE B C 1
ATOM 1376 O O . PHE B 1 42 ? 13.594 -1.657 -3.135 1 98.88 42 PHE B O 1
ATOM 1383 N N . VAL B 1 43 ? 11.812 -2.273 -4.324 1 98.94 43 VAL B N 1
ATOM 1384 C CA . VAL B 1 43 ? 12.523 -3.387 -4.945 1 98.94 43 VAL B CA 1
ATOM 1385 C C . VAL B 1 43 ? 13.062 -2.961 -6.309 1 98.94 43 VAL B C 1
ATOM 1387 O O . VAL B 1 43 ? 12.336 -2.402 -7.129 1 98.94 43 VAL B O 1
ATOM 1390 N N . GLU B 1 44 ? 14.305 -3.191 -6.57 1 98.62 44 GLU B N 1
ATOM 1391 C CA . GLU B 1 44 ? 15.008 -2.721 -7.762 1 98.62 44 GLU B CA 1
ATOM 1392 C C . GLU B 1 44 ? 14.938 -3.754 -8.883 1 98.62 44 GLU B C 1
ATOM 1394 O O . GLU B 1 44 ? 15.969 -4.094 -9.477 1 98.62 44 GLU B O 1
ATOM 1399 N N . HIS B 1 45 ? 13.75 -4.23 -9.156 1 98.38 45 HIS B N 1
ATOM 1400 C CA . HIS B 1 45 ? 13.539 -5.223 -10.203 1 98.38 45 HIS B CA 1
ATOM 1401 C C . HIS B 1 45 ? 12.172 -5.043 -10.859 1 98.38 45 HIS B C 1
ATOM 1403 O O . HIS B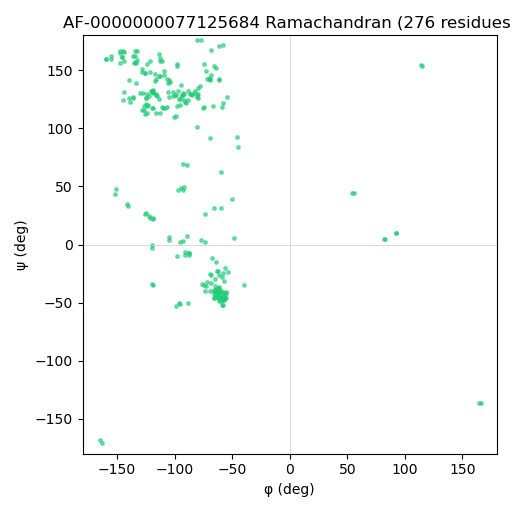 1 45 ? 11.242 -4.527 -10.242 1 98.38 45 HIS B O 1
ATOM 1409 N N . THR B 1 46 ? 12.031 -5.504 -12.086 1 98.56 46 THR B N 1
ATOM 1410 C CA . THR B 1 46 ? 10.812 -5.281 -12.852 1 98.56 46 THR B CA 1
ATOM 1411 C C . THR B 1 46 ? 9.82 -6.422 -12.648 1 98.56 46 THR B C 1
ATOM 1413 O O . THR B 1 46 ? 8.656 -6.32 -13.039 1 98.56 46 THR B O 1
ATOM 1416 N N . THR B 1 47 ? 10.242 -7.559 -11.961 1 98.75 47 THR B N 1
ATOM 1417 C CA . THR B 1 47 ? 9.344 -8.703 -11.82 1 98.75 47 THR B CA 1
ATOM 1418 C C . THR B 1 47 ? 9.117 -9.039 -10.352 1 98.75 47 THR B C 1
ATOM 1420 O O . THR B 1 47 ? 8.859 -10.195 -10.008 1 98.75 47 THR B O 1
ATOM 1423 N N . ALA B 1 48 ? 9.281 -8.055 -9.469 1 98.88 48 ALA B N 1
ATOM 1424 C CA . ALA B 1 48 ? 8.953 -8.148 -8.047 1 98.88 48 ALA B CA 1
ATOM 1425 C C . ALA B 1 48 ? 8.234 -6.895 -7.562 1 98.88 48 ALA B C 1
ATOM 1427 O O . ALA B 1 48 ? 8.297 -5.852 -8.219 1 98.88 48 ALA B O 1
ATOM 1428 N N . ALA B 1 49 ? 7.629 -7.066 -6.461 1 98.88 49 ALA B N 1
ATOM 1429 C CA . ALA B 1 49 ? 6.828 -5.973 -5.926 1 98.88 49 ALA B CA 1
ATOM 1430 C C . ALA B 1 49 ? 6.902 -5.934 -4.402 1 98.88 49 ALA B C 1
ATOM 1432 O O . ALA B 1 49 ? 7.445 -6.848 -3.777 1 98.88 49 ALA B O 1
ATOM 1433 N N . ILE B 1 50 ? 6.449 -4.852 -3.793 1 98.94 50 ILE B N 1
ATOM 1434 C CA . ILE B 1 50 ? 6.359 -4.66 -2.35 1 98.94 50 ILE B CA 1
ATOM 1435 C C . ILE B 1 50 ? 4.91 -4.402 -1.95 1 98.94 50 ILE B C 1
ATOM 1437 O O . ILE B 1 50 ? 4.219 -3.598 -2.582 1 98.94 50 ILE B O 1
ATOM 1441 N N . ALA B 1 51 ? 4.457 -5.074 -0.965 1 98.75 51 ALA B N 1
ATOM 1442 C CA . ALA B 1 51 ? 3.133 -4.836 -0.401 1 98.75 51 ALA B CA 1
ATOM 1443 C C . ALA B 1 51 ? 3.188 -4.781 1.123 1 98.75 51 ALA B C 1
ATOM 1445 O O . ALA B 1 51 ? 4.145 -5.266 1.734 1 98.75 51 ALA B O 1
ATOM 1446 N N . VAL B 1 52 ? 2.205 -4.098 1.713 1 98.88 52 VAL B N 1
ATOM 1447 C CA . VAL B 1 52 ? 2.01 -4.094 3.16 1 98.88 52 VAL B CA 1
ATOM 1448 C C . VAL B 1 52 ? 0.708 -4.812 3.508 1 98.88 52 VAL B C 1
ATOM 1450 O O . VAL B 1 52 ? -0.375 -4.375 3.117 1 98.88 52 VAL B O 1
ATOM 1453 N N . ASN B 1 53 ? 0.814 -5.895 4.137 1 98.75 53 ASN B N 1
ATOM 1454 C CA . ASN B 1 53 ? -0.348 -6.68 4.535 1 98.75 53 ASN B CA 1
ATOM 1455 C C . ASN B 1 53 ? 0.016 -7.723 5.59 1 98.75 53 ASN B C 1
ATOM 1457 O O . ASN B 1 53 ? 1.045 -7.602 6.258 1 98.75 53 ASN B O 1
ATOM 1461 N N . GLU B 1 54 ? -0.883 -8.625 5.844 1 98.56 54 GLU B N 1
ATOM 1462 C CA . GLU B 1 54 ? -0.675 -9.641 6.875 1 98.56 54 GLU B CA 1
ATOM 1463 C C . GLU B 1 54 ? 0.22 -10.766 6.367 1 98.56 54 GLU B C 1
ATOM 1465 O O . GLU B 1 54 ? 0.035 -11.258 5.254 1 98.56 54 GLU B O 1
ATOM 1470 N N . ALA B 1 55 ? 1.17 -11.148 7.18 1 98.19 55 ALA B N 1
ATOM 1471 C CA . ALA B 1 55 ? 2.088 -12.219 6.801 1 98.19 55 ALA B CA 1
ATOM 1472 C C . ALA B 1 55 ? 1.604 -13.57 7.324 1 98.19 55 ALA B C 1
ATOM 1474 O O . ALA B 1 55 ? 2.373 -14.32 7.934 1 98.19 55 ALA B O 1
ATOM 1475 N N . GLU B 1 56 ? 0.418 -13.883 7.121 1 98.19 56 GLU B N 1
ATOM 1476 C CA . GLU B 1 56 ? -0.123 -15.203 7.445 1 98.19 56 GLU B CA 1
ATOM 1477 C C . GLU B 1 56 ? 0.063 -16.172 6.281 1 98.19 56 GLU B C 1
ATOM 1479 O O . GLU B 1 56 ? -0.213 -15.836 5.129 1 98.19 56 GLU B O 1
ATOM 1484 N N . LYS B 1 57 ? 0.557 -17.375 6.523 1 97.81 57 LYS B N 1
ATOM 1485 C CA . LYS B 1 57 ? 1.059 -18.297 5.5 1 97.81 57 LYS B CA 1
ATOM 1486 C C . LYS B 1 57 ? -0.028 -18.625 4.48 1 97.81 57 LYS B C 1
ATOM 1488 O O . LYS B 1 57 ? 0.238 -18.703 3.281 1 97.81 57 LYS B O 1
ATOM 1493 N N . ARG B 1 58 ? -1.153 -18.906 4.926 1 98.19 58 ARG B N 1
ATOM 1494 C CA . ARG B 1 58 ? -2.23 -19.234 3.998 1 98.19 58 ARG B CA 1
ATOM 1495 C C . ARG B 1 58 ? -2.588 -18.047 3.123 1 98.19 58 ARG B C 1
ATOM 1497 O O . ARG B 1 58 ? -2.887 -18.203 1.937 1 98.19 58 ARG B O 1
ATOM 1504 N N . LEU B 1 59 ? -2.602 -16.844 3.721 1 98.44 59 LEU B N 1
ATOM 1505 C CA . LEU B 1 59 ? -2.895 -15.633 2.971 1 98.44 59 LEU B CA 1
ATOM 1506 C C . LEU B 1 59 ? -1.829 -15.383 1.909 1 98.44 59 LEU B C 1
ATOM 1508 O O . LEU B 1 59 ? -2.143 -14.93 0.803 1 98.44 59 LEU B O 1
ATOM 1512 N N . GLN B 1 60 ? -0.601 -15.664 2.27 1 98 60 GLN B N 1
ATOM 1513 C CA . GLN B 1 60 ? 0.475 -15.547 1.289 1 98 60 GLN B CA 1
ATOM 1514 C C . GLN B 1 60 ? 0.214 -16.438 0.082 1 98 60 GLN B C 1
ATOM 1516 O O . GLN B 1 60 ? 0.339 -16 -1.063 1 98 60 GLN B O 1
ATOM 1521 N N . GLY B 1 61 ? -0.132 -17.641 0.347 1 97.81 61 GLY B N 1
ATOM 1522 C CA . GLY B 1 61 ? -0.5 -18.547 -0.729 1 97.81 61 GLY B CA 1
ATOM 1523 C C . GLY B 1 61 ? -1.707 -18.078 -1.519 1 97.81 61 GLY B C 1
ATOM 1524 O O . GLY B 1 61 ? -1.764 -18.25 -2.738 1 97.81 61 GLY B O 1
ATOM 1525 N N . ASP B 1 62 ? -2.666 -17.516 -0.841 1 98.38 62 ASP B N 1
ATOM 1526 C CA . ASP B 1 62 ? -3.863 -17.016 -1.498 1 98.38 62 ASP B CA 1
ATOM 1527 C C . ASP B 1 62 ? -3.518 -15.883 -2.471 1 98.38 62 ASP B C 1
ATOM 1529 O O . ASP B 1 62 ? -4.105 -15.781 -3.549 1 98.38 62 ASP B O 1
ATOM 1533 N N . LEU B 1 63 ? -2.605 -14.984 -2.078 1 98.19 63 LEU B N 1
ATOM 1534 C CA . LEU B 1 63 ? -2.184 -13.93 -2.994 1 98.19 63 LEU B CA 1
ATOM 1535 C C . LEU B 1 63 ? -1.524 -14.523 -4.234 1 98.19 63 LEU B C 1
ATOM 1537 O O . LEU B 1 63 ? -1.76 -14.047 -5.352 1 98.19 63 LEU B O 1
ATOM 1541 N N . GLU B 1 64 ? -0.725 -15.523 -4.039 1 97.75 64 GLU B N 1
ATOM 1542 C CA . GLU B 1 64 ? -0.122 -16.203 -5.18 1 97.75 64 GLU B CA 1
ATOM 1543 C C . GLU B 1 64 ? -1.189 -16.734 -6.133 1 97.75 64 GLU B C 1
ATOM 1545 O O . GLU B 1 64 ? -1.104 -16.531 -7.344 1 97.75 64 GLU B O 1
ATOM 1550 N N . THR B 1 65 ? -2.133 -17.375 -5.582 1 97.69 65 THR B N 1
ATOM 1551 C CA . THR B 1 65 ? -3.225 -17.938 -6.371 1 97.69 65 THR B CA 1
ATOM 1552 C C . THR B 1 65 ? -3.984 -16.828 -7.102 1 97.69 65 THR B C 1
ATOM 1554 O O . THR B 1 65 ? -4.273 -16.953 -8.297 1 97.69 65 THR B O 1
ATOM 1557 N N . ALA B 1 66 ? -4.293 -15.789 -6.387 1 98.12 66 ALA B N 1
ATOM 1558 C CA . ALA B 1 66 ? -5.035 -14.68 -6.98 1 98.12 66 ALA B CA 1
ATOM 1559 C C . ALA B 1 66 ? -4.277 -14.094 -8.172 1 98.12 66 ALA B C 1
ATOM 1561 O O . ALA B 1 66 ? -4.867 -13.844 -9.227 1 98.12 66 ALA B O 1
ATOM 1562 N N . LEU B 1 67 ? -2.998 -13.883 -8.031 1 97.94 67 LEU B N 1
ATOM 1563 C CA . LEU B 1 67 ? -2.178 -13.32 -9.102 1 97.94 67 LEU B CA 1
ATOM 1564 C C . LEU B 1 67 ? -2.117 -14.273 -10.289 1 97.94 67 LEU B C 1
ATOM 1566 O O . LEU B 1 67 ? -2.15 -13.836 -11.445 1 97.94 67 LEU B O 1
ATOM 1570 N N . ASN B 1 68 ? -1.999 -15.492 -10 1 96.44 68 ASN B N 1
ATOM 1571 C CA . ASN B 1 68 ? -1.996 -16.484 -11.062 1 96.44 68 ASN B CA 1
ATOM 1572 C C . ASN B 1 68 ? -3.309 -16.484 -11.844 1 96.44 68 ASN B C 1
ATOM 1574 O O . ASN B 1 68 ? -3.314 -16.688 -13.055 1 96.44 68 ASN B O 1
ATOM 1578 N N . GLU B 1 69 ? -4.332 -16.312 -11.148 1 96 69 GLU B N 1
ATOM 1579 C CA . GLU B 1 69 ? -5.645 -16.312 -11.781 1 96 69 GLU B CA 1
ATOM 1580 C C . GLU B 1 69 ? -5.887 -15.008 -12.555 1 96 69 GLU B C 1
ATOM 1582 O O . GLU B 1 69 ? -6.531 -15.016 -13.602 1 96 69 GLU B O 1
ATOM 1587 N N . LEU B 1 70 ? -5.406 -13.938 -12.086 1 96.88 70 LEU B N 1
ATOM 1588 C CA . LEU B 1 70 ? -5.641 -12.625 -12.68 1 96.88 70 LEU B CA 1
ATOM 1589 C C . LEU B 1 70 ? -4.855 -12.477 -13.984 1 96.88 70 LEU B C 1
ATOM 1591 O O . LEU B 1 70 ? -5.312 -11.805 -14.914 1 96.88 70 LEU B O 1
ATOM 1595 N N . ILE B 1 71 ? -3.672 -13.047 -14.023 1 97.81 71 ILE B N 1
ATOM 1596 C CA . ILE B 1 71 ? -2.791 -12.859 -15.172 1 97.81 71 ILE B CA 1
ATOM 1597 C C . ILE B 1 71 ? -2.35 -14.219 -15.711 1 97.81 71 ILE B C 1
ATOM 1599 O O . ILE B 1 71 ? -1.573 -14.93 -15.062 1 97.81 71 ILE B O 1
ATOM 1603 N N . ASP B 1 72 ? -2.746 -14.516 -16.906 1 96.75 72 ASP B N 1
ATOM 1604 C CA . ASP B 1 72 ? -2.309 -15.742 -17.578 1 96.75 72 ASP B CA 1
ATOM 1605 C C . ASP B 1 72 ? -0.8 -15.727 -17.812 1 96.75 72 ASP B C 1
ATOM 1607 O O . ASP B 1 72 ? -0.201 -14.664 -17.984 1 96.75 72 ASP B O 1
ATOM 1611 N N . ASP B 1 73 ? -0.29 -16.969 -17.844 1 95.56 73 ASP B N 1
ATOM 1612 C CA . ASP B 1 73 ? 1.152 -17.031 -18.062 1 95.56 73 ASP B CA 1
ATOM 1613 C C . ASP B 1 73 ? 1.477 -17.172 -19.547 1 95.56 73 ASP B C 1
ATOM 1615 O O . ASP B 1 73 ? 2.645 -17.266 -19.922 1 95.56 73 ASP B O 1
ATOM 1619 N N . THR B 1 74 ? 0.529 -17.156 -20.438 1 95.19 74 THR B N 1
ATOM 1620 C CA . THR B 1 74 ? 0.743 -17.297 -21.875 1 95.19 74 THR B CA 1
ATOM 1621 C C . THR B 1 74 ? -0.066 -16.266 -22.656 1 95.19 74 THR B C 1
ATOM 1623 O O . THR B 1 74 ? -0.877 -15.539 -22.062 1 95.19 74 THR B O 1
ATOM 1626 N N . GLY B 1 75 ? 0.344 -16.188 -23.953 1 96.56 75 GLY B N 1
ATOM 1627 C CA . GLY B 1 75 ? -0.458 -15.359 -24.828 1 96.56 75 GLY B CA 1
ATOM 1628 C C . GLY B 1 75 ? 0.04 -13.93 -24.906 1 96.56 75 GLY B C 1
ATOM 1629 O O . GLY B 1 75 ? -0.65 -13.055 -25.438 1 96.56 75 GLY B O 1
ATOM 1630 N N . TRP B 1 76 ? 1.196 -13.727 -24.359 1 97.62 76 TRP B N 1
ATOM 1631 C CA . TRP B 1 76 ? 1.726 -12.367 -24.312 1 97.62 76 TRP B CA 1
ATOM 1632 C C . TRP B 1 76 ? 2.811 -12.172 -25.359 1 97.62 76 TRP B C 1
ATOM 1634 O O . TRP B 1 76 ? 3.68 -13.023 -25.531 1 97.62 76 TRP B O 1
ATOM 1644 N N . ARG B 1 77 ? 2.838 -11.062 -26 1 98.06 77 ARG B N 1
ATOM 1645 C CA . ARG B 1 77 ? 3.787 -10.75 -27.062 1 98.06 77 ARG B CA 1
ATOM 1646 C C . ARG B 1 77 ? 5.211 -10.68 -26.516 1 98.06 77 ARG B C 1
ATOM 1648 O O . ARG B 1 77 ? 6.156 -11.102 -27.188 1 98.06 77 ARG B O 1
ATOM 1655 N N . HIS B 1 78 ? 5.406 -10.141 -25.359 1 97.94 78 HIS B N 1
ATOM 1656 C CA . HIS B 1 78 ? 6.73 -10.031 -24.75 1 97.94 78 HIS B CA 1
ATOM 1657 C C . HIS B 1 78 ? 7.379 -11.398 -24.594 1 97.94 78 HIS B C 1
ATOM 1659 O O . HIS B 1 78 ? 8.602 -11.508 -24.5 1 97.94 78 HIS B O 1
ATOM 1665 N N . ASN B 1 79 ? 6.617 -12.406 -24.531 1 97.38 79 ASN B N 1
ATOM 1666 C CA . ASN B 1 79 ? 7.148 -13.758 -24.375 1 97.38 79 ASN B CA 1
ATOM 1667 C C . ASN B 1 79 ? 7.977 -14.18 -25.578 1 97.38 79 ASN B C 1
ATOM 1669 O O . ASN B 1 79 ? 8.703 -15.172 -25.516 1 97.38 79 ASN B O 1
ATOM 1673 N N . GLU B 1 80 ? 7.863 -13.508 -26.578 1 97.62 80 GLU B N 1
ATOM 1674 C CA . GLU B 1 80 ? 8.734 -13.742 -27.734 1 97.62 80 GLU B CA 1
ATOM 1675 C C . GLU B 1 80 ? 10.188 -13.422 -27.406 1 97.62 80 GLU B C 1
ATOM 1677 O O . GLU B 1 80 ? 11.102 -13.898 -28.094 1 97.62 80 GLU B O 1
ATOM 1682 N N . ILE B 1 81 ? 10.305 -12.492 -26.5 1 96.5 81 ILE B N 1
ATOM 1683 C CA . ILE B 1 81 ? 11.656 -12.086 -26.125 1 96.5 81 ILE B CA 1
ATOM 1684 C C . ILE B 1 81 ? 12.094 -12.859 -24.875 1 96.5 81 ILE B C 1
ATOM 1686 O O . ILE B 1 81 ? 13.195 -13.43 -24.844 1 96.5 81 ILE B O 1
ATOM 1690 N N . ASP B 1 82 ? 11.078 -12.727 -23.859 1 92.12 82 ASP B N 1
ATOM 1691 C CA . ASP B 1 82 ? 11.383 -13.359 -22.578 1 92.12 82 ASP B CA 1
ATOM 1692 C C . ASP B 1 82 ? 10.141 -14.047 -22 1 92.12 82 ASP B C 1
ATOM 1694 O O . ASP B 1 82 ? 9.016 -13.594 -22.219 1 92.12 82 ASP B O 1
ATOM 1698 N N . GLY B 1 83 ? 10.07 -15.188 -21.656 1 95.81 83 GLY B N 1
ATOM 1699 C CA . GLY B 1 83 ? 8.984 -16.031 -21.188 1 95.81 83 GLY B CA 1
ATOM 1700 C C . GLY B 1 83 ? 8.414 -15.594 -19.859 1 95.81 83 GLY B C 1
ATOM 1701 O O . GLY B 1 83 ? 7.941 -16.422 -19.078 1 95.81 83 GLY B O 1
ATOM 1702 N N . ASN B 1 84 ? 8.43 -14.242 -19.578 1 98 84 ASN B N 1
ATOM 1703 C CA . ASN B 1 84 ? 7.992 -13.852 -18.234 1 98 84 ASN B CA 1
ATOM 1704 C C . ASN B 1 84 ? 7.145 -12.586 -18.266 1 98 84 ASN B C 1
ATOM 1706 O O . ASN B 1 84 ? 7.199 -11.773 -17.344 1 98 84 ASN B O 1
ATOM 1710 N N . ALA B 1 85 ? 6.344 -12.375 -19.344 1 98.56 85 ALA B N 1
ATOM 1711 C CA . ALA B 1 85 ? 5.441 -11.227 -19.422 1 98.56 85 ALA B CA 1
ATOM 1712 C C . ALA B 1 85 ? 4.5 -11.188 -18.219 1 98.56 85 ALA B C 1
ATOM 1714 O O . ALA B 1 85 ? 4.242 -10.117 -17.672 1 98.56 85 ALA B O 1
ATOM 1715 N N . ASP B 1 86 ? 4.004 -12.32 -17.844 1 98.44 86 ASP B N 1
ATOM 1716 C CA . ASP B 1 86 ? 3.092 -12.414 -16.703 1 98.44 86 ASP B CA 1
ATOM 1717 C C . ASP B 1 86 ? 3.736 -11.867 -15.438 1 98.44 86 ASP B C 1
ATOM 1719 O O . ASP B 1 86 ? 3.088 -11.172 -14.656 1 98.44 86 ASP B O 1
ATOM 1723 N N . SER B 1 87 ? 4.965 -12.117 -15.18 1 98.62 87 SER B N 1
ATOM 1724 C CA . SER B 1 87 ? 5.691 -11.664 -13.992 1 98.62 87 SER B CA 1
ATOM 1725 C C . SER B 1 87 ? 5.77 -10.148 -13.938 1 98.62 87 SER B C 1
ATOM 1727 O O . SER B 1 87 ? 5.582 -9.547 -12.875 1 98.62 87 SER B O 1
ATOM 1729 N N . HIS B 1 88 ? 6.074 -9.555 -15.047 1 98.75 88 HIS B N 1
ATOM 1730 C CA . HIS B 1 88 ? 6.102 -8.094 -15.148 1 98.75 88 HIS B CA 1
ATOM 1731 C C . HIS B 1 88 ? 4.738 -7.492 -14.828 1 98.75 88 HIS B C 1
ATOM 1733 O O . HIS B 1 88 ? 4.648 -6.531 -14.062 1 98.75 88 HIS B O 1
ATOM 1739 N N . ILE B 1 89 ? 3.715 -8.062 -15.453 1 98.62 89 ILE B N 1
ATOM 1740 C CA . ILE B 1 89 ? 2.365 -7.535 -15.289 1 98.62 89 ILE B CA 1
ATOM 1741 C C . ILE B 1 89 ? 1.926 -7.684 -13.836 1 98.62 89 ILE B C 1
ATOM 1743 O O . ILE B 1 89 ? 1.395 -6.738 -13.242 1 98.62 89 ILE B O 1
ATOM 1747 N N . ARG B 1 90 ? 2.182 -8.836 -13.219 1 98.5 90 ARG B N 1
ATOM 1748 C CA . ARG B 1 90 ? 1.842 -9.055 -11.812 1 98.5 90 ARG B CA 1
ATOM 1749 C C . ARG B 1 90 ? 2.543 -8.039 -10.914 1 98.5 90 ARG B C 1
ATOM 1751 O O . ARG B 1 90 ? 1.917 -7.445 -10.039 1 98.5 90 ARG B O 1
ATOM 1758 N N . ALA B 1 91 ? 3.779 -7.828 -11.156 1 98.62 91 ALA B N 1
ATOM 1759 C CA . ALA B 1 91 ? 4.551 -6.875 -10.359 1 98.62 91 ALA B CA 1
ATOM 1760 C C . ALA B 1 91 ? 3.982 -5.465 -10.492 1 98.62 91 ALA B C 1
ATOM 1762 O O . ALA B 1 91 ? 3.898 -4.727 -9.508 1 98.62 91 ALA B O 1
ATOM 1763 N N . MET B 1 92 ? 3.564 -5.086 -11.695 1 98.19 92 MET B N 1
ATOM 1764 C CA . MET B 1 92 ? 3.031 -3.752 -11.945 1 98.19 92 MET B CA 1
ATOM 1765 C C . MET B 1 92 ? 1.692 -3.559 -11.242 1 98.19 92 MET B C 1
ATOM 1767 O O . MET B 1 92 ? 1.374 -2.455 -10.797 1 98.19 92 MET B O 1
ATOM 1771 N N . LEU B 1 93 ? 0.953 -4.621 -11.148 1 97.56 93 LEU B N 1
ATOM 1772 C CA . LEU B 1 93 ? -0.353 -4.531 -10.508 1 97.56 93 LEU B CA 1
ATOM 1773 C C . LEU B 1 93 ? -0.207 -4.188 -9.031 1 97.56 93 LEU B C 1
ATOM 1775 O O . LEU B 1 93 ? -1.023 -3.449 -8.477 1 97.56 93 LEU B O 1
ATOM 1779 N N . ILE B 1 94 ? 0.796 -4.688 -8.414 1 98 94 ILE B N 1
ATOM 1780 C CA . ILE B 1 94 ? 1 -4.469 -6.988 1 98 94 ILE B CA 1
ATOM 1781 C C . ILE B 1 94 ? 1.813 -3.197 -6.77 1 98 94 ILE B C 1
ATOM 1783 O O . ILE B 1 94 ? 1.424 -2.33 -5.984 1 98 94 ILE B O 1
ATOM 1787 N N . GLY B 1 95 ? 2.928 -3.088 -7.461 1 98.31 95 GLY B N 1
ATOM 1788 C CA . GLY B 1 95 ? 3.803 -1.932 -7.359 1 98.31 95 GLY B CA 1
ATOM 1789 C C . GLY B 1 95 ? 5.16 -2.262 -6.766 1 98.31 95 GLY B C 1
ATOM 1790 O O . GLY B 1 95 ? 5.273 -3.129 -5.898 1 98.31 95 GLY B O 1
ATOM 1791 N N . ALA B 1 96 ? 6.145 -1.479 -7.125 1 98.75 96 ALA B N 1
ATOM 1792 C CA . ALA B 1 96 ? 7.531 -1.766 -6.777 1 98.75 96 ALA B CA 1
ATOM 1793 C C . ALA B 1 96 ? 7.891 -1.189 -5.41 1 98.75 96 ALA B C 1
ATOM 1795 O O . ALA B 1 96 ? 8.984 -1.422 -4.898 1 98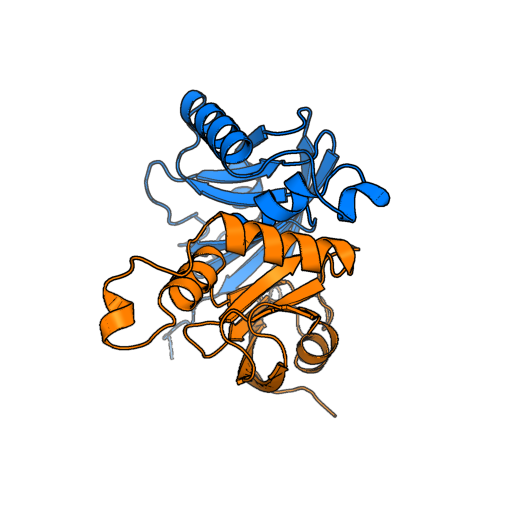.75 96 ALA B O 1
ATOM 1796 N N . SER B 1 97 ? 6.949 -0.393 -4.844 1 98.81 97 SER B N 1
ATOM 1797 C CA . SER B 1 97 ? 7.336 0.293 -3.617 1 98.81 97 SER B CA 1
ATOM 1798 C C . SER B 1 97 ? 6.16 0.397 -2.648 1 98.81 97 SER B C 1
ATOM 1800 O O . SER B 1 97 ? 5.008 0.24 -3.047 1 98.81 97 SER B O 1
ATOM 1802 N N . ALA B 1 98 ? 6.496 0.569 -1.383 1 98.62 98 ALA B N 1
ATOM 1803 C CA . ALA B 1 98 ? 5.574 0.964 -0.323 1 98.62 98 ALA B CA 1
ATOM 1804 C C . ALA B 1 98 ? 6.168 2.074 0.539 1 98.62 98 ALA B C 1
ATOM 1806 O O . ALA B 1 98 ? 7.367 2.066 0.83 1 98.62 98 ALA B O 1
ATOM 1807 N N . THR B 1 99 ? 5.371 2.998 0.884 1 98.44 99 THR B N 1
ATOM 1808 C CA . THR B 1 99 ? 5.75 4.039 1.833 1 98.44 99 THR B CA 1
ATOM 1809 C C . THR B 1 99 ? 5.098 3.797 3.191 1 98.44 99 THR B C 1
ATOM 1811 O O . THR B 1 99 ? 3.879 3.635 3.281 1 98.44 99 THR B O 1
ATOM 1814 N N . ILE B 1 100 ? 5.875 3.775 4.223 1 98.56 100 ILE B N 1
ATOM 1815 C CA . ILE B 1 100 ? 5.434 3.369 5.555 1 98.56 100 ILE B CA 1
ATOM 1816 C C . ILE B 1 100 ? 5.797 4.449 6.57 1 98.56 100 ILE B C 1
ATOM 1818 O O . ILE B 1 100 ? 6.93 4.934 6.594 1 98.56 100 ILE B O 1
ATOM 1822 N N . PRO B 1 101 ? 4.855 4.875 7.41 1 98.31 101 PRO B N 1
ATOM 1823 C CA . PRO B 1 101 ? 5.191 5.832 8.469 1 98.31 101 PRO B CA 1
ATOM 1824 C C . PRO B 1 101 ? 6.078 5.227 9.555 1 98.31 101 PRO B C 1
ATOM 1826 O O . PRO B 1 101 ? 5.922 4.051 9.898 1 98.31 101 PRO B O 1
ATOM 1829 N N . ILE B 1 102 ? 6.988 6.047 10.031 1 97.69 102 ILE B N 1
ATOM 1830 C CA . ILE B 1 102 ? 7.875 5.711 11.141 1 97.69 102 ILE B CA 1
ATOM 1831 C C . ILE B 1 102 ? 7.637 6.672 12.305 1 97.69 102 ILE B C 1
ATOM 1833 O O . ILE B 1 102 ? 7.531 7.883 12.102 1 97.69 102 ILE B O 1
ATOM 1837 N N . GLU B 1 103 ? 7.516 6.137 13.438 1 96.62 103 GLU B N 1
ATOM 1838 C CA . GLU B 1 103 ? 7.434 6.914 14.672 1 96.62 103 GLU B CA 1
ATOM 1839 C C . GLU B 1 103 ? 8.492 6.473 15.68 1 96.62 103 GLU B C 1
ATOM 1841 O O . GLU B 1 103 ? 8.477 5.336 16.141 1 96.62 103 GLU B O 1
ATOM 1846 N N . ASP B 1 104 ? 9.461 7.375 15.945 1 95.25 104 ASP B N 1
ATOM 1847 C CA . ASP B 1 104 ? 10.523 7.129 16.922 1 95.25 104 ASP B CA 1
ATOM 1848 C C . ASP B 1 104 ? 11.273 5.836 16.594 1 95.25 104 ASP B C 1
ATOM 1850 O O . ASP B 1 104 ? 11.453 4.988 17.469 1 95.25 104 ASP B O 1
ATOM 1854 N N . GLY B 1 105 ? 11.578 5.66 15.352 1 96.12 105 GLY B N 1
ATOM 1855 C CA . GLY B 1 105 ? 12.43 4.559 14.914 1 96.12 105 GLY B CA 1
ATOM 1856 C C . GLY B 1 105 ? 11.672 3.256 14.75 1 96.12 105 GLY B C 1
ATOM 1857 O O . GLY B 1 105 ? 12.273 2.223 14.438 1 96.12 105 GLY B O 1
ATOM 1858 N N . GLU B 1 106 ? 10.32 3.305 14.922 1 97.38 106 GLU B N 1
ATOM 1859 C CA . GLU B 1 106 ? 9.492 2.104 14.82 1 97.38 106 GLU B CA 1
ATOM 1860 C C . GLU B 1 106 ? 8.516 2.203 13.656 1 97.38 106 GLU B C 1
ATOM 1862 O O . GLU B 1 106 ? 7.98 3.281 13.375 1 97.38 106 GLU B O 1
ATOM 1867 N N . LEU B 1 107 ? 8.305 1.096 13 1 98.06 107 LEU B N 1
ATOM 1868 C CA . LEU B 1 107 ? 7.25 1.076 11.992 1 98.06 107 LEU B CA 1
ATOM 1869 C C . LEU B 1 107 ? 5.898 1.417 12.609 1 98.06 107 LEU B C 1
ATOM 1871 O O . LEU B 1 107 ? 5.438 0.728 13.523 1 98.06 107 LEU B O 1
ATOM 1875 N N . ALA B 1 108 ? 5.316 2.475 12.148 1 97.69 108 ALA B N 1
ATOM 1876 C CA . ALA B 1 108 ? 3.998 2.877 12.633 1 97.69 108 ALA B CA 1
ATOM 1877 C C . ALA B 1 108 ? 2.889 2.242 11.805 1 97.69 108 ALA B C 1
ATOM 1879 O O . ALA B 1 108 ? 2.139 2.943 11.117 1 97.69 108 ALA B O 1
ATOM 1880 N N . THR B 1 109 ? 2.705 0.931 11.891 1 97.94 109 THR B N 1
ATOM 1881 C CA . THR B 1 109 ? 1.745 0.134 11.133 1 97.94 109 THR B CA 1
ATOM 1882 C C . THR B 1 109 ? 0.681 -0.449 12.062 1 97.94 109 THR B C 1
ATOM 1884 O O . THR B 1 109 ? 0.794 -0.354 13.281 1 97.94 109 THR B O 1
ATOM 1887 N N . GLY B 1 110 ? -0.413 -0.903 11.438 1 97.31 110 GLY B N 1
ATOM 1888 C CA . GLY B 1 110 ? -1.361 -1.684 12.219 1 97.31 110 GLY B CA 1
ATOM 1889 C C . GLY B 1 110 ? -0.765 -2.961 12.781 1 97.31 110 GLY B C 1
ATOM 1890 O O . GLY B 1 110 ? 0.313 -3.387 12.359 1 97.31 110 GLY B O 1
ATOM 1891 N N . THR B 1 111 ? -1.486 -3.57 13.602 1 96.19 111 THR B N 1
ATOM 1892 C CA . THR B 1 111 ? -1.034 -4.727 14.367 1 96.19 111 THR B CA 1
ATOM 1893 C C . THR B 1 111 ? -0.576 -5.848 13.438 1 96.19 111 THR B C 1
ATOM 1895 O O . THR B 1 111 ? 0.448 -6.484 13.68 1 96.19 111 THR B O 1
ATOM 1898 N N . TRP B 1 112 ? -1.281 -6.109 12.383 1 96.81 112 TRP B N 1
ATOM 1899 C CA . TRP B 1 112 ? -1.062 -7.305 11.578 1 96.81 112 TRP B CA 1
ATOM 1900 C C . TRP B 1 112 ? -0.352 -6.965 10.273 1 96.81 112 TRP B C 1
ATOM 1902 O O . TRP B 1 112 ? -0.247 -7.805 9.375 1 96.81 112 TRP B O 1
ATOM 1912 N N . GLN B 1 113 ? 0.046 -5.742 10.156 1 98.62 113 GLN B N 1
ATOM 1913 C CA . GLN B 1 113 ? 0.68 -5.344 8.906 1 98.62 113 GLN B CA 1
ATOM 1914 C C . GLN B 1 113 ? 2.168 -5.68 8.914 1 98.62 113 GLN B C 1
ATOM 1916 O O . GLN B 1 113 ? 2.883 -5.34 9.859 1 98.62 113 GLN B O 1
ATOM 1921 N N . SER B 1 114 ? 2.576 -6.34 7.891 1 98.81 114 SER B N 1
ATOM 1922 C CA . SER B 1 114 ? 3.957 -6.68 7.562 1 98.81 114 SER B CA 1
ATOM 1923 C C . SER B 1 114 ? 4.355 -6.121 6.203 1 98.81 114 SER B C 1
ATOM 1925 O O . SER B 1 114 ? 3.496 -5.727 5.41 1 98.81 114 SER B O 1
ATOM 1927 N N . VAL B 1 115 ? 5.629 -5.98 6.016 1 98.94 115 VAL B N 1
ATOM 1928 C CA . VAL B 1 115 ? 6.168 -5.637 4.703 1 98.94 115 VAL B CA 1
ATOM 1929 C C . VAL B 1 115 ? 6.508 -6.91 3.936 1 98.94 115 VAL B C 1
ATOM 1931 O O . VAL B 1 115 ? 7.281 -7.742 4.414 1 98.94 115 VAL B O 1
ATOM 1934 N N . LEU B 1 116 ? 5.941 -7.055 2.754 1 98.94 116 LEU B N 1
ATOM 1935 C CA . LEU B 1 116 ? 6.027 -8.297 1.989 1 98.94 116 LEU B CA 1
ATOM 1936 C C . LEU B 1 116 ? 6.715 -8.062 0.649 1 98.94 116 LEU B C 1
ATOM 1938 O O . LEU B 1 116 ? 6.402 -7.098 -0.055 1 98.94 116 LEU B O 1
ATOM 1942 N N . LEU B 1 117 ? 7.672 -8.914 0.333 1 98.94 117 LEU B N 1
ATOM 1943 C CA . LEU B 1 117 ? 8.211 -9 -1.02 1 98.94 117 LEU B CA 1
ATOM 1944 C C . LEU B 1 117 ? 7.449 -10.031 -1.845 1 98.94 117 LEU B C 1
ATOM 1946 O O . LEU B 1 117 ? 7.336 -11.195 -1.444 1 98.94 117 LEU B O 1
ATOM 1950 N N . ILE B 1 118 ? 6.918 -9.586 -2.912 1 98.88 118 ILE B N 1
ATOM 1951 C CA . ILE B 1 118 ? 6.215 -10.477 -3.832 1 98.88 118 ILE B CA 1
ATOM 1952 C C . ILE B 1 118 ? 7.125 -10.828 -5.008 1 98.88 118 ILE B C 1
ATOM 1954 O O . ILE B 1 118 ? 7.426 -9.977 -5.844 1 98.88 118 ILE B O 1
ATOM 1958 N N . GLU B 1 119 ? 7.555 -12.055 -5.051 1 98.88 119 GLU B N 1
ATOM 1959 C CA . GLU B 1 119 ? 8.344 -12.609 -6.148 1 98.88 119 GLU B CA 1
ATOM 1960 C C . GLU B 1 119 ? 7.445 -13.125 -7.27 1 98.88 119 GLU B C 1
ATOM 1962 O O . GLU B 1 119 ? 6.535 -13.922 -7.027 1 98.88 119 GLU B O 1
ATOM 1967 N N . CYS B 1 120 ? 7.742 -12.695 -8.516 1 98.75 120 CYS B N 1
ATOM 1968 C CA . CYS B 1 120 ? 6.891 -13.148 -9.609 1 98.75 120 CYS B CA 1
ATOM 1969 C C . CYS B 1 120 ? 7.695 -13.93 -10.648 1 98.75 120 CYS B C 1
ATOM 1971 O O . CYS B 1 120 ? 7.145 -14.383 -11.648 1 98.75 120 CYS B O 1
ATOM 1973 N N . ASP B 1 121 ? 9 -14 -10.391 1 98.56 121 ASP B N 1
ATOM 1974 C CA . ASP B 1 121 ? 9.852 -14.633 -11.383 1 98.56 121 ASP B CA 1
ATOM 1975 C C . ASP B 1 121 ? 11.078 -15.281 -10.727 1 98.56 121 ASP B C 1
ATOM 1977 O O . ASP B 1 121 ? 12.211 -15.062 -11.164 1 98.56 121 ASP B O 1
ATOM 1981 N N . GLY B 1 122 ? 10.781 -16 -9.711 1 97.88 122 GLY B N 1
ATOM 1982 C CA . GLY B 1 122 ? 11.883 -16.656 -9.031 1 97.88 122 GLY B CA 1
ATOM 1983 C C . GLY B 1 122 ? 12.328 -17.938 -9.719 1 97.88 122 GLY B C 1
ATOM 1984 O O . GLY B 1 122 ? 11.727 -18.359 -10.711 1 97.88 122 GLY B O 1
ATOM 1985 N N . PRO B 1 123 ? 13.32 -18.453 -9.18 1 98.25 123 PRO B N 1
ATOM 1986 C CA . PRO B 1 123 ? 14.195 -18 -8.094 1 98.25 123 PRO B CA 1
ATOM 1987 C C . PRO B 1 123 ? 15.109 -16.859 -8.523 1 98.25 123 PRO B C 1
ATOM 1989 O O . PRO B 1 123 ? 15.57 -16.812 -9.664 1 98.25 123 PRO B O 1
ATOM 1992 N N . ARG B 1 124 ? 15.336 -15.93 -7.633 1 98.12 124 ARG B N 1
ATOM 1993 C CA . ARG B 1 124 ? 16.203 -14.789 -7.883 1 98.12 124 ARG B CA 1
ATOM 1994 C C . ARG B 1 124 ? 16.766 -14.227 -6.574 1 98.12 124 ARG B C 1
ATOM 1996 O O . ARG B 1 124 ? 16.266 -14.555 -5.496 1 98.12 124 ARG B O 1
ATOM 2003 N N . THR B 1 125 ? 17.812 -13.523 -6.727 1 98.56 125 THR B N 1
ATOM 2004 C CA . THR B 1 125 ? 18.234 -12.602 -5.684 1 98.56 125 THR B CA 1
ATOM 2005 C C . THR B 1 125 ? 17.719 -11.195 -5.961 1 98.56 125 THR B C 1
ATOM 2007 O O . THR B 1 125 ? 18 -10.617 -7.012 1 98.56 125 THR B O 1
ATOM 2010 N N . ARG B 1 126 ? 16.953 -10.711 -5.051 1 98.81 126 ARG B N 1
ATOM 2011 C CA . ARG B 1 126 ? 16.359 -9.383 -5.227 1 98.81 126 ARG B CA 1
ATOM 2012 C C . ARG B 1 126 ? 17.031 -8.359 -4.332 1 98.81 126 ARG B C 1
ATOM 2014 O O . ARG B 1 126 ? 17.359 -8.641 -3.178 1 98.81 126 ARG B O 1
ATOM 2021 N N . THR B 1 127 ? 17.188 -7.152 -4.895 1 98.88 127 THR B N 1
ATOM 2022 C CA . THR B 1 127 ? 17.703 -6.023 -4.125 1 98.88 127 THR B CA 1
ATOM 2023 C C . THR B 1 127 ? 16.578 -5.102 -3.693 1 98.88 127 THR B C 1
ATOM 2025 O O . THR B 1 127 ? 15.758 -4.684 -4.516 1 98.88 127 THR B O 1
ATOM 2028 N N . VAL B 1 128 ? 16.578 -4.836 -2.389 1 98.81 128 VAL B N 1
ATOM 2029 C CA . VAL B 1 128 ? 15.586 -3.93 -1.814 1 98.81 128 VAL B CA 1
ATOM 2030 C C . VAL B 1 128 ? 16.297 -2.732 -1.179 1 98.81 128 VAL B C 1
ATOM 2032 O O . VAL B 1 128 ? 17.266 -2.898 -0.432 1 98.81 128 VAL B O 1
ATOM 2035 N N . SER B 1 129 ? 15.828 -1.555 -1.497 1 98.75 129 SER B N 1
ATOM 2036 C CA . SER B 1 129 ? 16.344 -0.345 -0.864 1 98.75 129 SER B CA 1
ATOM 2037 C C . SER B 1 129 ? 15.32 0.258 0.09 1 98.75 129 SER B C 1
ATOM 2039 O O . SER B 1 129 ? 14.109 0.138 -0.132 1 98.75 129 SER B O 1
ATOM 2041 N N . VAL B 1 130 ? 15.836 0.843 1.172 1 98.56 130 VAL B N 1
ATOM 2042 C CA . VAL B 1 130 ? 15.031 1.586 2.137 1 98.56 130 VAL B CA 1
ATOM 2043 C C . VAL B 1 130 ? 15.562 3.01 2.27 1 98.56 130 VAL B C 1
ATOM 2045 O O . VAL B 1 130 ? 16.734 3.211 2.592 1 98.56 130 VAL B O 1
ATOM 2048 N N . THR B 1 131 ? 14.727 3.965 1.976 1 98.19 131 THR B N 1
ATOM 2049 C CA . THR B 1 131 ? 15.086 5.375 2.092 1 98.19 131 THR B CA 1
ATOM 2050 C C . THR B 1 131 ? 14.273 6.051 3.191 1 98.19 131 THR B C 1
ATOM 2052 O O . THR B 1 131 ? 13.039 5.984 3.188 1 98.19 131 THR B O 1
ATOM 2055 N N . ALA B 1 132 ? 14.977 6.672 4.117 1 97.25 132 ALA B N 1
ATOM 2056 C CA . ALA B 1 132 ? 14.344 7.352 5.246 1 97.25 132 ALA B CA 1
ATOM 2057 C C . ALA B 1 132 ? 14.203 8.844 4.977 1 97.25 132 ALA B C 1
ATOM 2059 O O . ALA B 1 132 ? 15.148 9.492 4.5 1 97.25 132 ALA B O 1
ATOM 2060 N N . THR B 1 133 ? 13.016 9.43 5.223 1 95.38 133 THR B N 1
ATOM 2061 C CA . THR B 1 133 ? 12.711 10.852 5.066 1 95.38 133 THR B CA 1
ATOM 2062 C C . THR B 1 133 ? 12.07 11.406 6.332 1 95.38 133 THR B C 1
ATOM 2064 O O . THR B 1 133 ? 10.961 11.016 6.699 1 95.38 133 THR B O 1
ATOM 2067 N N . PRO B 1 134 ? 12.742 12.336 6.984 1 93.94 134 PRO B N 1
ATOM 2068 C CA . PRO B 1 134 ? 12.18 12.883 8.219 1 93.94 134 PRO B CA 1
ATOM 2069 C C . PRO B 1 134 ? 10.922 13.719 7.973 1 93.94 134 PRO B C 1
ATOM 2071 O O . PRO B 1 134 ? 10.797 14.359 6.926 1 93.94 134 PRO B O 1
ATOM 2074 N N . ALA B 1 135 ? 9.977 13.672 8.906 1 93.62 135 ALA B N 1
ATOM 2075 C CA . ALA B 1 135 ? 8.812 14.547 8.883 1 93.62 135 ALA B CA 1
ATOM 2076 C C . ALA B 1 135 ? 9.211 15.992 9.148 1 93.62 135 ALA B C 1
ATOM 2078 O O . ALA B 1 135 ? 10.383 16.281 9.398 1 93.62 135 ALA B O 1
ATOM 2079 N N . VAL B 1 136 ? 8.227 16.938 8.883 1 80.56 136 VAL B N 1
ATOM 2080 C CA . VAL B 1 136 ? 8.469 18.344 9.172 1 80.56 136 VAL B CA 1
ATOM 2081 C C . VAL B 1 136 ? 8.891 18.516 10.633 1 80.56 136 VAL B C 1
ATOM 2083 O O . VAL B 1 136 ? 8.375 17.812 11.516 1 80.56 136 VAL B O 1
ATOM 2086 N N . ASN B 1 137 ? 10.023 19.188 10.891 1 66.62 137 ASN B N 1
ATOM 2087 C CA . ASN B 1 137 ? 10.461 19.5 12.25 1 66.62 137 ASN B CA 1
ATOM 2088 C C . ASN B 1 137 ? 9.547 20.531 12.906 1 66.62 137 ASN B C 1
ATOM 2090 O O . ASN B 1 137 ? 9.172 21.516 12.281 1 66.62 137 ASN B O 1
ATOM 2094 N N . SER B 1 138 ? 8.484 20.062 13.648 1 51.47 138 SER B N 1
ATOM 2095 C CA . SER B 1 138 ? 7.75 21.078 14.398 1 51.47 138 SER B CA 1
ATOM 2096 C C . SER B 1 138 ? 8.695 22.109 15.016 1 51.47 138 SER B C 1
ATOM 2098 O O . SER B 1 138 ? 8.266 23.188 15.406 1 51.47 138 SER B O 1
ATOM 2100 N N . HIS B 1 139 ? 9.914 21.734 15.461 1 44.56 139 HIS B N 1
ATOM 2101 C CA . HIS B 1 139 ? 10.555 22.641 16.406 1 44.56 139 HIS B CA 1
ATOM 2102 C C . HIS B 1 139 ? 11.062 23.891 15.703 1 44.56 139 HIS B C 1
ATOM 2104 O O . HIS B 1 139 ? 11.727 24.734 16.328 1 44.56 139 HIS B O 1
ATOM 2110 N N . THR B 1 140 ? 10.906 24.172 14.391 1 36.53 140 THR B N 1
ATOM 2111 C CA . THR B 1 140 ? 11.469 25.516 14.359 1 36.53 140 THR B CA 1
ATOM 2112 C C . THR B 1 140 ? 10.492 26.531 14.953 1 36.53 140 THR B C 1
ATOM 2114 O O . THR B 1 140 ? 9.273 26.391 14.789 1 36.53 140 THR B O 1
#

InterPro domains:
  IPR001602 UPF0047 protein YjbQ-like [PF01894] (22-131)
  IPR001602 UPF0047 protein YjbQ-like [PIRSF004681] (12-132)
  IPR001602 UPF0047 protein YjbQ-like [PS01314] (97-115)
  IPR001602 UPF0047 protein YjbQ-like [PTHR30615] (5-131)
  IPR001602 UPF0047 protein YjbQ-like [TIGR00149] (11-132)
  IPR035917 YjbQ-like superfamily [G3DSA:2.60.120.460] (1-133)
  IPR035917 YjbQ-like superfamily [SSF111038] (6-130)

Nearest PDB structures (foldseek):
  1ve0-assembly1_A  TM=9.755E-01  e=3.828E-18  Sulfurisphaera tokodaii
  2p6h-assembly1_A  TM=9.640E-01  e=1.528E-17  Aeropyrum pernix
  2cu5-assembly1_C  TM=9.193E-01  e=1.359E-14  Thermus thermophilus HB8
  1vmh-assembly1_A  TM=9.219E-01  e=2.460E-14  Clostridium acetobutylicum
  2p6c-assembly1_A  TM=9.284E-01  e=1.665E-13  Aquifex aeolicus VF5

Radius of gyration: 18.97 Å; Cα contacts (8 Å, |Δi|>4): 679; chains: 2; bounding box: 47×50×45 Å

pLDDT: mean 94.54, std 11.74, range [32.97, 98.94]